Protein AF-A0A535DX14-F1 (afdb_monomer_lite)

Foldseek 3Di:
DEEEEEEAPQLCSVVVVVVLVVVCVVVVPDAFAPQCPDPCLVVLQPDPAPDRCLSRAFEWADDQPFIWTDRPPPDIDTDPDLLVNRVRHHYYYYHYADHPSCVVSVVSHPYYHYRDDQLQSSLLSVLVSCPDPVNVVRPDDDPDPHSVSVCVVCVVVSSVVRVCSVVHDPPDDDDDPDDDPDDDDDDDDDDDD

Structure (mmCIF, N/CA/C/O backbone):
data_AF-A0A535DX14-F1
#
_entry.id   AF-A0A535DX14-F1
#
loop_
_atom_site.group_PDB
_atom_site.id
_atom_site.type_symbol
_atom_site.label_atom_id
_atom_site.label_alt_id
_atom_site.label_comp_id
_atom_site.label_asym_id
_atom_site.label_entity_id
_atom_site.label_seq_id
_atom_site.pdbx_PDB_ins_code
_atom_site.Cartn_x
_atom_site.Cartn_y
_atom_site.Cartn_z
_atom_site.occupancy
_atom_site.B_iso_or_equiv
_atom_site.auth_seq_id
_atom_site.auth_comp_id
_atom_site.auth_asym_id
_atom_site.auth_atom_id
_atom_site.pdbx_PDB_model_num
ATOM 1 N N . MET A 1 1 ? -14.348 4.506 13.192 1.00 89.06 1 MET A N 1
ATOM 2 C CA . MET A 1 1 ? -14.439 3.329 12.303 1.00 89.06 1 MET A CA 1
ATOM 3 C C . MET A 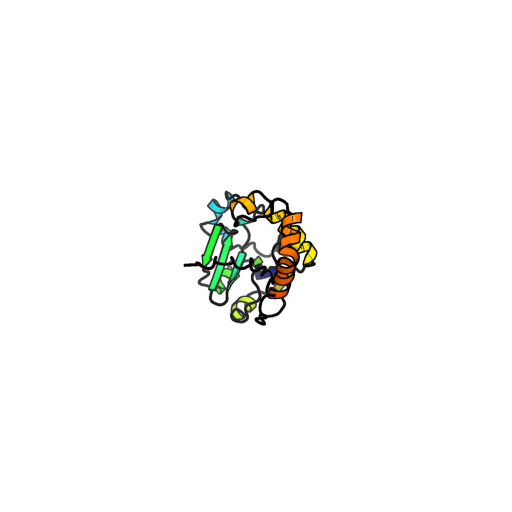1 1 ? -13.198 3.329 11.436 1.00 89.06 1 MET A C 1
ATOM 5 O O . MET A 1 1 ? -12.912 4.373 10.863 1.00 89.06 1 MET A O 1
ATOM 9 N N . ALA A 1 2 ? -12.456 2.224 11.397 1.00 97.62 2 ALA A N 1
ATOM 10 C CA . ALA A 1 2 ? -11.272 2.089 10.553 1.00 97.62 2 ALA A CA 1
ATOM 11 C C . ALA A 1 2 ? -11.484 0.952 9.554 1.00 97.62 2 ALA A C 1
ATOM 13 O O . ALA A 1 2 ? -12.021 -0.101 9.911 1.00 97.62 2 ALA A O 1
ATOM 14 N N . VAL A 1 3 ? -11.067 1.167 8.313 1.00 98.56 3 VAL A N 1
ATOM 15 C CA . VAL A 1 3 ? -11.197 0.201 7.222 1.00 98.56 3 VAL A CA 1
ATOM 16 C C . VAL A 1 3 ? -9.815 -0.173 6.709 1.00 98.56 3 VAL A C 1
ATOM 18 O O . VAL A 1 3 ? -8.986 0.707 6.497 1.00 98.56 3 VAL A O 1
ATOM 21 N N . LEU A 1 4 ? -9.575 -1.462 6.478 1.00 98.69 4 LEU A N 1
ATOM 22 C CA . LEU A 1 4 ? -8.353 -1.945 5.843 1.00 98.69 4 LEU A CA 1
ATOM 23 C C . LEU A 1 4 ? -8.618 -2.255 4.370 1.00 98.69 4 LEU A C 1
ATOM 25 O O . LEU A 1 4 ? -9.388 -3.152 4.040 1.00 98.69 4 LEU A O 1
ATOM 29 N N . GLN A 1 5 ? -7.964 -1.528 3.477 1.00 98.25 5 GLN A N 1
ATOM 30 C CA . GLN A 1 5 ? -7.908 -1.817 2.054 1.00 98.25 5 GLN A CA 1
ATOM 31 C C . GLN A 1 5 ? -6.667 -2.657 1.750 1.00 98.25 5 GLN A C 1
ATOM 33 O O . GLN A 1 5 ? -5.554 -2.276 2.106 1.00 98.25 5 GLN A O 1
ATOM 38 N N . ILE A 1 6 ? -6.839 -3.757 1.021 1.00 97.25 6 ILE A N 1
ATOM 39 C CA . ILE A 1 6 ? -5.751 -4.632 0.588 1.00 97.25 6 ILE A CA 1
ATOM 40 C C . ILE A 1 6 ? -5.849 -4.867 -0.916 1.00 97.25 6 ILE A C 1
ATOM 42 O O . ILE A 1 6 ? -6.919 -5.115 -1.468 1.00 97.25 6 ILE A O 1
ATOM 46 N N . GLY A 1 7 ? -4.715 -4.845 -1.599 1.00 95.19 7 GLY A N 1
ATOM 47 C CA . GLY A 1 7 ? -4.649 -5.268 -2.990 1.00 95.19 7 GLY A CA 1
ATOM 48 C C . GLY A 1 7 ? -3.216 -5.423 -3.450 1.00 95.19 7 GLY A C 1
ATOM 49 O O . GLY A 1 7 ? -2.308 -4.814 -2.900 1.00 95.19 7 GLY A O 1
ATOM 50 N N . VAL A 1 8 ? -2.983 -6.211 -4.494 1.00 94.50 8 VAL A N 1
ATOM 51 C CA . VAL A 1 8 ? -1.646 -6.308 -5.104 1.00 94.50 8 VAL A CA 1
ATOM 52 C C . VAL A 1 8 ? -1.279 -4.946 -5.713 1.00 94.50 8 VAL A C 1
ATOM 54 O O . VAL A 1 8 ? -2.178 -4.276 -6.240 1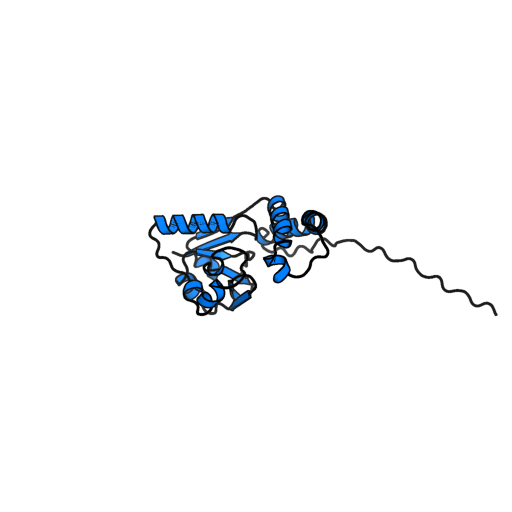.00 94.50 8 VAL A O 1
ATOM 57 N N . PRO A 1 9 ? -0.011 -4.492 -5.685 1.00 94.56 9 PRO A N 1
ATOM 58 C CA . PRO A 1 9 ? 0.395 -3.286 -6.401 1.00 94.56 9 PRO A CA 1
ATOM 59 C C . PRO A 1 9 ? -0.140 -3.276 -7.839 1.00 94.56 9 PRO A C 1
ATOM 61 O O . PRO A 1 9 ? -0.186 -4.309 -8.500 1.00 94.56 9 PRO A O 1
ATOM 64 N N . ARG A 1 10 ? -0.552 -2.099 -8.329 1.00 94.50 10 ARG A N 1
ATOM 65 C CA . ARG A 1 10 ? -1.082 -1.894 -9.698 1.00 94.50 10 ARG A CA 1
ATOM 66 C C . ARG A 1 10 ? -2.464 -2.506 -10.011 1.00 94.50 10 ARG A C 1
ATOM 68 O O . ARG A 1 10 ? -2.918 -2.401 -11.151 1.00 94.50 10 ARG A O 1
ATOM 75 N N . SER A 1 11 ? -3.182 -3.037 -9.020 1.00 96.06 11 SER A N 1
ATOM 76 C CA . SER A 1 11 ? -4.556 -3.559 -9.187 1.00 96.06 11 SER A CA 1
ATOM 77 C C . SER A 1 11 ? -5.674 -2.502 -9.187 1.00 96.06 11 SER A C 1
ATOM 79 O O . SER A 1 11 ? -6.831 -2.857 -9.364 1.00 96.06 11 SER A O 1
ATOM 81 N N . GLY A 1 12 ? -5.353 -1.211 -9.039 1.00 96.50 12 GLY A N 1
ATOM 82 C CA . GLY A 1 12 ? -6.354 -0.132 -8.941 1.00 96.50 12 GLY A CA 1
ATOM 83 C C . GLY A 1 12 ? -6.549 0.425 -7.528 1.00 96.50 12 GLY A C 1
ATOM 84 O O . GLY A 1 12 ? -7.500 1.154 -7.276 1.00 96.50 12 GLY A O 1
ATOM 85 N N . ASN A 1 13 ? -5.634 0.119 -6.606 1.00 96.69 13 ASN A N 1
ATOM 86 C CA . ASN A 1 13 ? -5.721 0.553 -5.211 1.00 96.69 13 ASN A CA 1
ATOM 87 C C . ASN A 1 13 ? -5.907 2.067 -5.009 1.00 96.69 13 ASN A C 1
ATOM 89 O O . ASN A 1 13 ? -6.656 2.455 -4.122 1.00 96.69 13 ASN A O 1
ATOM 93 N N . SER A 1 14 ? -5.273 2.927 -5.813 1.00 96.50 14 SER A N 1
ATOM 94 C CA . SER A 1 14 ? -5.445 4.384 -5.678 1.00 96.50 14 SER A CA 1
ATOM 95 C C . SER A 1 14 ? -6.871 4.829 -6.002 1.00 96.50 14 SER A C 1
ATOM 97 O O . SER A 1 14 ? -7.407 5.725 -5.355 1.00 96.50 14 SER A O 1
ATOM 99 N N . TRP A 1 15 ? -7.504 4.172 -6.975 1.00 97.88 15 TRP A N 1
ATOM 100 C CA . TRP A 1 15 ? -8.892 4.425 -7.338 1.00 97.88 15 TRP A CA 1
ATOM 101 C C . TRP A 1 15 ? -9.847 3.968 -6.232 1.00 97.88 15 TRP A C 1
ATOM 103 O O . TRP A 1 15 ? -10.695 4.752 -5.808 1.00 97.88 15 TRP A O 1
ATOM 113 N N . LEU A 1 16 ? -9.653 2.754 -5.699 1.00 97.88 16 LEU A N 1
ATOM 114 C CA . LEU A 1 16 ? -10.431 2.272 -4.554 1.00 97.88 16 LEU A CA 1
ATOM 115 C C . LEU A 1 16 ? -10.258 3.184 -3.334 1.00 97.88 16 LEU A C 1
ATOM 117 O O . LEU A 1 16 ? -11.249 3.575 -2.726 1.00 97.88 16 LEU A O 1
ATOM 121 N N . HIS A 1 17 ? -9.027 3.587 -3.024 1.00 98.00 17 HIS A N 1
ATOM 122 C CA . HIS A 1 17 ? -8.747 4.473 -1.900 1.00 98.00 17 HIS A CA 1
ATOM 123 C C . HIS A 1 17 ? -9.504 5.797 -2.038 1.00 98.00 17 HIS A C 1
ATOM 125 O O . HIS A 1 17 ? -10.152 6.243 -1.094 1.00 98.00 17 HIS A O 1
ATOM 131 N N . ARG A 1 18 ? -9.521 6.391 -3.240 1.00 97.75 18 ARG A N 1
ATOM 132 C CA . ARG A 1 18 ? -10.288 7.615 -3.498 1.00 97.75 18 ARG A CA 1
ATOM 133 C C . ARG A 1 18 ? -11.792 7.413 -3.306 1.00 97.75 18 ARG A C 1
ATOM 135 O O . ARG A 1 18 ? -12.435 8.288 -2.734 1.00 97.75 18 ARG A O 1
ATOM 142 N N . ILE A 1 19 ? -12.346 6.287 -3.756 1.00 98.31 19 ILE A N 1
ATOM 143 C CA . ILE A 1 19 ? -13.757 5.946 -3.515 1.00 98.31 19 ILE A CA 1
ATOM 144 C C . ILE A 1 19 ? -14.026 5.844 -2.012 1.00 98.31 19 ILE A C 1
ATOM 146 O O . ILE A 1 19 ? -15.001 6.414 -1.533 1.00 98.31 19 ILE A O 1
ATOM 150 N N . LEU A 1 20 ? -13.154 5.167 -1.260 1.00 98.19 20 LEU A N 1
ATOM 151 C CA . LEU A 1 20 ? -13.304 5.028 0.186 1.00 98.19 20 LEU A CA 1
ATOM 152 C C . LEU A 1 20 ? -13.261 6.379 0.899 1.00 98.19 20 LEU A C 1
ATOM 154 O O . LEU A 1 20 ? -14.103 6.605 1.763 1.00 98.19 20 LEU A O 1
ATOM 158 N N . VAL A 1 21 ? -12.342 7.276 0.529 1.00 97.56 21 VAL A N 1
ATOM 159 C CA . VAL A 1 21 ? -12.288 8.644 1.072 1.00 97.56 21 VAL A CA 1
ATOM 160 C C . VAL A 1 21 ? -13.617 9.363 0.832 1.00 97.56 21 VAL A C 1
ATOM 162 O O . VAL A 1 21 ? -14.240 9.813 1.787 1.00 97.56 21 VAL A O 1
ATOM 165 N N . LEU A 1 22 ? -14.116 9.367 -0.410 1.00 98.12 22 LEU A N 1
ATOM 166 C CA . LEU A 1 22 ? -15.383 10.023 -0.757 1.00 98.12 22 LEU A CA 1
ATOM 167 C C . LEU A 1 22 ? -16.586 9.438 -0.000 1.00 98.12 22 LEU A C 1
ATOM 169 O O . LEU A 1 22 ? -17.462 10.184 0.429 1.00 98.12 22 LEU A O 1
ATOM 173 N N . LEU A 1 23 ? -16.636 8.114 0.177 1.00 97.94 23 LEU A N 1
ATOM 174 C CA . LEU A 1 23 ? -17.698 7.455 0.942 1.00 97.94 23 LEU A CA 1
ATOM 175 C C . LEU A 1 23 ? -17.648 7.827 2.427 1.00 97.94 23 LEU A C 1
ATOM 177 O O . LEU A 1 23 ? -18.693 8.054 3.033 1.00 97.94 23 LEU A O 1
ATOM 181 N N . HIS A 1 24 ? -16.452 7.905 3.012 1.00 97.44 24 HIS A N 1
ATOM 182 C CA . HIS A 1 24 ? -16.290 8.318 4.404 1.00 97.44 24 HIS A CA 1
ATOM 183 C C . HIS A 1 24 ? -16.649 9.790 4.611 1.00 97.44 24 HIS A C 1
ATOM 185 O O . HIS A 1 24 ? -17.306 10.108 5.601 1.00 97.44 24 HIS A O 1
ATOM 191 N N . ASP A 1 25 ? -16.260 10.662 3.678 1.00 97.50 25 ASP A N 1
ATOM 192 C CA . ASP A 1 25 ? -16.614 12.083 3.701 1.00 97.50 25 ASP A CA 1
ATOM 193 C C . ASP A 1 25 ? -18.139 12.256 3.621 1.00 97.50 25 ASP A C 1
ATOM 195 O O . ASP A 1 25 ? -18.727 12.964 4.437 1.00 97.50 25 ASP A O 1
ATOM 199 N N . LEU A 1 26 ? -18.801 11.538 2.705 1.00 98.12 26 LEU A N 1
ATOM 200 C CA . LEU A 1 26 ? -20.262 11.542 2.574 1.00 98.12 26 LEU A CA 1
ATOM 201 C C . LEU A 1 26 ? -20.966 11.030 3.841 1.00 98.12 26 LEU A C 1
ATOM 203 O O . LEU A 1 26 ? -22.022 11.538 4.209 1.00 98.12 26 LEU A O 1
ATOM 207 N N . ALA A 1 27 ? -20.386 10.035 4.513 1.00 97.50 27 ALA A N 1
ATOM 208 C CA . ALA A 1 27 ? -20.907 9.480 5.760 1.00 97.50 27 ALA A CA 1
ATOM 209 C C . ALA A 1 27 ? -20.563 10.323 7.006 1.00 97.50 27 ALA A C 1
ATOM 211 O O . ALA A 1 27 ? -20.956 9.953 8.113 1.00 97.50 27 ALA A O 1
ATOM 212 N N . GLY A 1 28 ? -19.816 11.424 6.857 1.00 97.31 28 GLY A N 1
ATOM 213 C CA . GLY A 1 28 ? -19.392 12.272 7.973 1.00 97.31 28 GLY A CA 1
ATOM 214 C C . GLY A 1 28 ? -18.415 11.587 8.932 1.00 97.31 28 GLY A C 1
ATOM 215 O O . GLY A 1 28 ? -18.364 11.937 10.112 1.00 97.31 28 GLY A O 1
ATOM 216 N N . VAL A 1 29 ? -17.652 10.591 8.466 1.00 96.81 29 VAL A N 1
ATOM 217 C CA . VAL A 1 29 ? -16.640 9.935 9.303 1.00 96.81 29 VAL A CA 1
ATOM 218 C C . VAL A 1 29 ? -15.450 10.885 9.479 1.00 96.81 29 VAL A C 1
ATOM 220 O O . VAL A 1 29 ? -14.862 11.276 8.465 1.00 96.81 29 VAL A O 1
ATOM 223 N N . PRO A 1 30 ? -15.051 11.216 10.727 1.00 96.69 30 PRO A N 1
ATOM 224 C CA . PRO A 1 30 ? -13.951 12.138 10.988 1.00 96.69 30 PRO A CA 1
ATOM 225 C C . PRO A 1 30 ? -12.678 11.733 10.258 1.00 96.69 30 PRO A C 1
ATOM 227 O O . PRO A 1 30 ? -12.292 10.559 10.289 1.00 96.69 30 PRO A O 1
ATOM 230 N N . ASP A 1 31 ? -12.023 12.709 9.636 1.00 96.31 31 ASP A N 1
ATOM 231 C CA . ASP A 1 31 ? -10.745 12.485 8.981 1.00 96.31 31 ASP A CA 1
ATOM 232 C C . ASP A 1 31 ? -9.659 12.268 10.037 1.00 96.31 31 ASP A C 1
ATOM 234 O O . ASP A 1 31 ? -9.414 13.114 10.897 1.00 96.31 31 ASP A O 1
ATOM 238 N N . ARG A 1 32 ? -9.073 11.073 10.023 1.00 97.88 32 ARG A N 1
ATOM 239 C CA . ARG A 1 32 ? -8.040 10.640 10.961 1.00 97.88 32 ARG A CA 1
ATOM 240 C C . ARG A 1 32 ? -6.973 9.931 10.154 1.00 97.88 32 ARG A C 1
ATOM 242 O O . ARG A 1 32 ? -7.291 8.968 9.450 1.00 97.88 32 ARG A O 1
ATOM 249 N N . SER A 1 33 ? -5.745 10.410 10.274 1.00 98.25 33 SER A N 1
ATOM 250 C CA . SER A 1 33 ? -4.594 9.809 9.629 1.00 98.25 33 SER A CA 1
ATOM 251 C C . SER A 1 33 ? -3.412 9.802 10.584 1.00 98.25 33 SER A C 1
ATOM 253 O O . SER A 1 33 ? -3.056 10.836 11.155 1.00 98.25 33 SER A O 1
ATOM 255 N N . PHE A 1 34 ? -2.819 8.624 10.768 1.00 98.50 34 PHE A N 1
ATOM 256 C CA . PHE A 1 34 ? -1.617 8.469 11.572 1.00 98.50 34 PHE A CA 1
ATOM 257 C C . PHE A 1 34 ? -0.448 9.177 10.892 1.00 98.50 34 PHE A C 1
ATOM 259 O O . PHE A 1 34 ? 0.261 9.946 11.540 1.00 98.50 34 PHE A O 1
ATOM 266 N N . ILE A 1 35 ? -0.270 8.959 9.585 1.00 98.12 35 ILE A N 1
ATOM 267 C CA . ILE A 1 35 ? 0.861 9.507 8.847 1.00 98.12 35 ILE A CA 1
ATOM 268 C C . ILE A 1 35 ? 0.775 11.025 8.744 1.00 98.12 35 ILE A C 1
ATOM 270 O O . ILE A 1 35 ? 1.797 11.667 8.928 1.00 98.12 35 ILE A O 1
ATOM 274 N N . ALA A 1 36 ? -0.418 11.610 8.575 1.00 97.81 36 ALA A N 1
ATOM 275 C CA . ALA A 1 36 ? -0.581 13.066 8.548 1.00 97.81 36 ALA A CA 1
ATOM 276 C C . ALA A 1 36 ? -0.220 13.741 9.885 1.00 97.81 36 ALA A C 1
ATOM 278 O O . ALA A 1 36 ? 0.193 14.897 9.909 1.00 97.81 36 ALA A O 1
ATOM 279 N N . ALA A 1 37 ? -0.366 13.028 11.006 1.00 98.06 37 ALA A N 1
ATOM 280 C CA . ALA A 1 37 ? 0.054 13.499 12.326 1.00 98.06 37 ALA A CA 1
ATOM 281 C C . ALA A 1 37 ? 1.522 13.156 12.655 1.00 98.06 37 ALA A C 1
ATOM 283 O O . ALA A 1 37 ? 2.038 13.584 13.690 1.00 98.06 37 ALA A O 1
ATOM 284 N N . HIS A 1 38 ? 2.192 12.364 11.813 1.00 98.38 38 HIS A N 1
ATOM 285 C CA . HIS A 1 38 ? 3.556 11.907 12.045 1.00 98.38 38 HIS A CA 1
ATOM 286 C C . HIS A 1 38 ? 4.578 13.006 11.700 1.00 98.38 38 HIS A C 1
ATOM 288 O O . HIS A 1 38 ? 4.433 13.658 10.665 1.00 98.38 38 HIS A O 1
ATOM 294 N N . PRO A 1 39 ? 5.674 13.180 12.470 1.00 98.25 39 PRO A N 1
ATOM 295 C CA . PRO A 1 39 ? 6.684 14.209 12.189 1.00 98.25 39 PRO A CA 1
ATOM 296 C C . PRO A 1 39 ? 7.305 14.149 10.784 1.00 98.25 39 PRO A C 1
ATOM 298 O O . PRO A 1 39 ? 7.737 15.173 10.263 1.00 98.25 39 PRO A O 1
ATOM 301 N N . ILE A 1 40 ? 7.334 12.966 10.159 1.00 98.06 40 ILE A N 1
ATOM 302 C CA . ILE A 1 40 ? 7.879 12.777 8.802 1.00 98.06 40 ILE A CA 1
ATOM 303 C C . ILE A 1 40 ? 7.007 13.396 7.700 1.00 98.06 40 ILE A C 1
ATOM 305 O O . ILE A 1 40 ? 7.483 13.595 6.586 1.00 98.06 40 ILE A O 1
ATOM 309 N N . HIS A 1 41 ? 5.730 13.679 7.979 1.00 98.25 41 HIS A N 1
ATOM 310 C CA . HIS A 1 41 ? 4.742 14.046 6.961 1.00 98.25 41 HIS A CA 1
ATOM 311 C C . HIS A 1 41 ? 5.121 15.302 6.190 1.00 98.25 41 HIS A C 1
ATOM 313 O O . HIS A 1 41 ? 5.137 15.297 4.960 1.00 98.25 41 HIS A O 1
ATOM 319 N N . GLU A 1 42 ? 5.483 16.355 6.921 1.00 97.81 42 GLU A N 1
ATOM 320 C CA . GLU A 1 42 ? 5.846 17.655 6.362 1.00 97.81 42 GLU A CA 1
ATOM 321 C C . GLU A 1 42 ? 6.990 17.539 5.350 1.00 97.81 42 GLU A C 1
ATOM 323 O O . GLU A 1 42 ? 6.903 18.083 4.248 1.00 97.81 42 GLU A O 1
ATOM 328 N N . GLU A 1 43 ? 8.019 16.757 5.685 1.00 97.94 43 GLU A N 1
ATOM 329 C CA . GLU A 1 43 ? 9.134 16.474 4.783 1.00 97.94 43 GLU A CA 1
ATOM 330 C C . GLU A 1 43 ? 8.694 15.594 3.602 1.00 97.94 43 GLU A C 1
ATOM 332 O O . GLU A 1 43 ? 8.999 15.889 2.442 1.00 97.94 43 GLU A O 1
ATOM 337 N N . ALA A 1 44 ? 7.929 14.536 3.882 1.00 97.62 44 ALA A N 1
ATOM 338 C CA . ALA A 1 44 ? 7.530 13.543 2.895 1.00 97.62 44 ALA A CA 1
ATOM 339 C C . ALA A 1 44 ? 6.634 14.100 1.781 1.00 97.62 44 ALA A C 1
ATOM 341 O O . ALA A 1 44 ? 6.672 13.595 0.655 1.00 97.62 44 ALA A O 1
ATOM 342 N N . ARG A 1 45 ? 5.875 15.172 2.041 1.00 97.19 45 ARG A N 1
ATOM 343 C CA . ARG A 1 45 ? 5.102 15.879 1.002 1.00 97.19 45 ARG A CA 1
ATOM 344 C C . ARG A 1 45 ? 5.978 16.451 -0.113 1.00 97.19 45 ARG A C 1
ATOM 346 O O . ARG A 1 45 ? 5.504 16.600 -1.238 1.00 97.19 45 ARG A O 1
ATOM 353 N N . GLY A 1 46 ? 7.244 16.754 0.179 1.00 96.88 46 GLY A N 1
ATOM 354 C CA . GLY A 1 46 ? 8.220 17.229 -0.801 1.00 96.88 46 GLY A CA 1
ATOM 355 C C . GLY A 1 46 ? 8.941 16.116 -1.567 1.00 96.88 46 GLY A C 1
ATOM 356 O O . GLY A 1 46 ? 9.715 16.406 -2.482 1.00 96.88 46 GLY A O 1
ATOM 357 N N . TRP A 1 47 ? 8.736 14.844 -1.211 1.00 96.69 47 TRP A N 1
ATOM 358 C CA . TRP A 1 47 ? 9.465 13.743 -1.831 1.00 96.69 47 TRP A CA 1
ATOM 359 C C . TRP A 1 47 ? 8.982 13.451 -3.257 1.00 96.69 47 TRP A C 1
ATOM 361 O O . TRP A 1 47 ? 7.803 13.606 -3.582 1.00 96.69 47 TRP A O 1
ATOM 371 N N . PRO A 1 48 ? 9.877 12.961 -4.133 1.00 95.44 48 PRO A N 1
ATOM 372 C CA . PRO A 1 48 ? 9.510 12.511 -5.469 1.00 95.44 48 PRO A CA 1
ATOM 373 C C . PRO A 1 48 ? 8.795 11.155 -5.376 1.00 95.44 48 PRO A C 1
ATOM 375 O O . PRO A 1 48 ? 9.401 10.115 -5.618 1.00 95.44 48 PRO A O 1
ATOM 378 N N . LEU A 1 49 ? 7.525 11.158 -4.978 1.00 95.06 49 LEU A N 1
ATOM 379 C CA . LEU A 1 49 ? 6.707 9.959 -4.797 1.00 95.06 49 LEU A CA 1
ATOM 380 C C . LEU A 1 49 ? 6.075 9.478 -6.111 1.00 95.06 49 LEU A C 1
ATOM 382 O O . LEU A 1 49 ? 6.019 10.194 -7.110 1.00 95.06 49 LEU A O 1
ATOM 386 N N . SER A 1 50 ? 5.600 8.231 -6.117 1.00 93.38 50 SER A N 1
ATOM 387 C CA . SER A 1 50 ? 5.027 7.594 -7.312 1.00 93.38 50 SER A CA 1
ATOM 388 C C . SER A 1 50 ? 3.604 8.055 -7.636 1.00 93.38 50 SER A C 1
ATOM 390 O O . SER A 1 50 ? 3.144 7.906 -8.770 1.00 93.38 50 SER A O 1
ATOM 392 N N . LEU A 1 51 ? 2.904 8.584 -6.633 1.00 93.06 51 LEU A N 1
ATOM 393 C CA . LEU A 1 51 ? 1.516 9.015 -6.697 1.00 93.06 51 LEU A CA 1
ATOM 394 C C . LEU A 1 51 ? 1.369 10.349 -5.951 1.00 93.06 51 LEU A C 1
ATOM 396 O O . LEU A 1 51 ? 1.946 10.540 -4.881 1.00 93.06 51 LEU A O 1
ATOM 400 N N . ALA A 1 52 ? 0.579 11.265 -6.511 1.00 92.31 52 ALA A N 1
ATOM 401 C CA . ALA A 1 52 ? 0.230 12.513 -5.840 1.00 92.31 52 ALA A CA 1
ATOM 402 C C . ALA A 1 52 ? -0.564 12.227 -4.554 1.00 92.31 52 ALA A C 1
ATOM 404 O O . ALA A 1 52 ? -1.485 11.411 -4.570 1.00 92.31 52 ALA A O 1
ATOM 405 N N . GLY A 1 53 ? -0.193 12.880 -3.451 1.00 94.88 53 GLY A N 1
ATOM 406 C CA . GLY A 1 53 ? -0.792 12.634 -2.135 1.00 94.88 53 GLY A CA 1
ATOM 407 C C . GLY A 1 53 ? -0.392 11.300 -1.497 1.00 94.88 53 GLY A C 1
ATOM 408 O O . GLY A 1 53 ? -0.984 10.893 -0.510 1.00 94.88 53 GLY A O 1
ATOM 409 N N . GLN A 1 54 ? 0.614 10.587 -2.028 1.00 96.19 54 GLN A N 1
ATOM 410 C CA . GLN A 1 54 ? 1.073 9.324 -1.429 1.00 96.19 54 GLN A CA 1
ATOM 411 C C . GLN A 1 54 ? 1.605 9.497 0.004 1.00 96.19 54 GLN A C 1
ATOM 413 O O . GLN A 1 54 ? 1.550 8.547 0.776 1.00 96.19 54 GLN A O 1
ATOM 418 N N . ALA A 1 55 ? 2.092 10.690 0.358 1.00 97.81 55 ALA A N 1
ATOM 419 C CA . ALA A 1 55 ? 2.503 11.025 1.722 1.00 97.81 55 ALA A CA 1
ATOM 420 C C . ALA A 1 55 ? 1.326 11.075 2.713 1.00 97.81 55 ALA A C 1
ATOM 422 O O . ALA A 1 55 ? 1.550 10.967 3.911 1.00 97.81 55 ALA A O 1
ATOM 423 N N . ASP A 1 56 ? 0.091 11.206 2.220 1.00 97.94 56 ASP A N 1
ATOM 424 C CA . ASP A 1 56 ? -1.125 11.337 3.030 1.00 97.94 56 ASP A CA 1
ATOM 425 C C . ASP A 1 56 ? -1.829 9.987 3.265 1.00 97.94 56 ASP A C 1
ATOM 427 O O . ASP A 1 56 ? -2.899 9.933 3.867 1.00 97.94 56 ASP A O 1
ATOM 431 N N . ILE A 1 57 ? -1.271 8.885 2.750 1.00 98.19 57 ILE A N 1
ATOM 432 C CA . ILE A 1 57 ? -1.890 7.559 2.819 1.00 98.19 57 ILE A CA 1
ATOM 433 C C . ILE A 1 57 ? -1.308 6.783 3.997 1.00 98.19 57 ILE A C 1
ATOM 435 O O . ILE A 1 57 ? -0.118 6.469 4.011 1.00 98.19 57 ILE A O 1
ATOM 439 N N . ASP A 1 58 ? -2.166 6.380 4.934 1.00 98.56 58 ASP A N 1
ATOM 440 C CA . ASP A 1 58 ? -1.805 5.440 5.995 1.00 98.56 58 ASP A CA 1
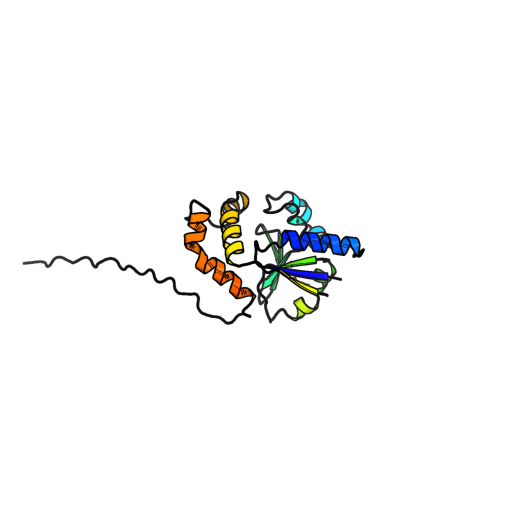ATOM 441 C C . ASP A 1 58 ? -1.556 4.047 5.412 1.00 98.56 58 ASP A C 1
ATOM 443 O O . ASP A 1 58 ? -2.470 3.237 5.240 1.00 98.56 58 ASP A O 1
ATOM 447 N N . MET A 1 59 ? -0.302 3.770 5.070 1.00 98.12 59 MET A N 1
ATOM 448 C CA . MET A 1 59 ? 0.124 2.469 4.575 1.00 98.12 59 MET A CA 1
ATOM 449 C C . MET A 1 59 ? 0.634 1.596 5.720 1.00 98.12 59 MET A C 1
ATOM 451 O O . MET A 1 59 ? 1.331 2.092 6.606 1.00 98.12 59 MET A O 1
ATOM 455 N N . VAL A 1 60 ? 0.324 0.299 5.673 1.00 98.56 60 VAL A N 1
ATOM 456 C CA . VAL A 1 60 ? 0.885 -0.709 6.575 1.00 98.56 60 VAL A CA 1
ATOM 457 C C . VAL A 1 60 ? 1.483 -1.883 5.801 1.00 98.56 60 VAL A C 1
ATOM 459 O O . VAL A 1 60 ? 0.819 -2.506 4.964 1.00 98.56 60 VAL A O 1
ATOM 462 N N . ASP A 1 61 ? 2.725 -2.217 6.134 1.00 98.12 61 ASP A N 1
ATOM 463 C CA . ASP A 1 61 ? 3.350 -3.489 5.805 1.00 98.12 61 ASP A CA 1
ATOM 464 C C . ASP A 1 61 ? 3.157 -4.463 6.972 1.00 98.12 61 ASP A C 1
ATOM 466 O O . ASP A 1 61 ? 3.532 -4.191 8.115 1.00 98.12 61 ASP A O 1
ATOM 470 N N . ILE A 1 62 ? 2.548 -5.607 6.675 1.00 97.62 62 ILE A N 1
ATOM 471 C CA . ILE A 1 62 ? 2.216 -6.664 7.626 1.00 97.62 62 ILE A CA 1
ATOM 472 C C . ILE A 1 62 ? 3.189 -7.820 7.418 1.00 97.62 62 ILE A C 1
ATOM 474 O O . ILE A 1 62 ? 3.119 -8.542 6.419 1.00 97.62 62 ILE A O 1
ATOM 478 N N . GLU A 1 63 ? 4.086 -8.016 8.376 1.00 96.44 63 GLU A N 1
ATOM 479 C CA . GLU A 1 63 ? 5.048 -9.115 8.380 1.00 96.44 63 GLU A CA 1
ATOM 480 C C . GLU A 1 63 ? 4.699 -10.146 9.469 1.00 96.44 63 GLU A C 1
ATOM 482 O O . GLU A 1 63 ? 3.878 -9.876 10.340 1.00 96.44 63 GLU A O 1
ATOM 487 N N . PRO A 1 64 ? 5.297 -11.354 9.473 1.00 94.62 64 PRO A N 1
ATOM 488 C CA . PRO A 1 64 ? 5.006 -12.377 10.486 1.00 94.62 64 PRO A CA 1
ATOM 489 C C . PRO A 1 64 ? 5.295 -11.990 11.941 1.00 94.62 64 PRO A C 1
ATOM 491 O O . PRO A 1 64 ? 4.789 -12.659 12.843 1.00 94.62 64 PRO A O 1
ATOM 494 N N . HIS A 1 65 ? 6.124 -10.967 12.167 1.00 96.06 65 HIS A N 1
ATOM 495 C CA . HIS A 1 65 ? 6.646 -10.610 13.490 1.00 96.06 65 HIS A CA 1
ATOM 496 C C . HIS A 1 65 ? 6.523 -9.130 13.844 1.00 96.06 65 HIS A C 1
ATOM 498 O O . HIS A 1 65 ? 6.738 -8.783 14.998 1.00 96.06 65 HIS A O 1
ATOM 504 N N . ALA A 1 66 ? 6.186 -8.278 12.880 1.00 98.06 66 ALA A N 1
ATOM 505 C CA . ALA A 1 66 ? 6.115 -6.843 13.081 1.00 98.06 66 ALA A CA 1
ATOM 506 C C . ALA A 1 66 ? 5.154 -6.210 12.071 1.00 98.06 66 ALA A C 1
ATOM 508 O O . ALA A 1 66 ? 4.821 -6.796 11.035 1.00 98.06 66 ALA A O 1
ATOM 509 N N . LEU A 1 67 ? 4.707 -5.008 12.404 1.00 98.56 67 LEU A N 1
ATOM 510 C CA . LEU A 1 67 ? 3.928 -4.138 11.538 1.00 98.56 67 LEU A CA 1
ATOM 511 C C . LEU A 1 67 ? 4.759 -2.892 11.279 1.00 98.56 67 LEU A C 1
ATOM 513 O O . LEU A 1 67 ? 5.425 -2.406 12.189 1.00 98.56 67 LEU A O 1
ATOM 517 N N . PHE A 1 68 ? 4.700 -2.358 10.067 1.00 98.69 68 PHE A N 1
ATOM 518 C CA . PHE A 1 68 ? 5.419 -1.137 9.732 1.00 98.69 68 PHE A CA 1
ATOM 519 C C . PHE A 1 68 ? 4.491 -0.163 9.039 1.00 98.69 68 PHE A C 1
ATOM 521 O O . PHE A 1 68 ? 3.765 -0.559 8.132 1.00 98.69 68 PHE A O 1
ATOM 528 N N . CYS A 1 69 ? 4.526 1.105 9.431 1.00 98.19 69 CYS A N 1
ATOM 529 C CA . CYS A 1 69 ? 3.982 2.164 8.598 1.00 98.19 69 CYS A CA 1
ATOM 530 C C . CYS A 1 69 ? 5.059 2.617 7.610 1.00 98.19 69 CYS A C 1
ATOM 532 O O . CYS A 1 69 ? 6.258 2.452 7.855 1.00 98.19 69 CYS A O 1
ATOM 534 N N . GLY A 1 70 ? 4.650 3.164 6.470 1.00 96.88 70 GLY A N 1
ATOM 535 C CA . GLY A 1 70 ? 5.611 3.580 5.458 1.00 96.88 70 GLY A CA 1
ATOM 536 C C . GLY A 1 70 ? 5.077 4.614 4.484 1.00 96.88 70 GLY A C 1
ATOM 537 O O . GLY A 1 70 ? 3.872 4.744 4.285 1.00 96.88 70 GLY A O 1
ATOM 538 N N . ILE A 1 71 ? 6.005 5.332 3.850 1.00 97.19 71 ILE A N 1
ATOM 539 C CA . ILE A 1 71 ? 5.722 6.229 2.725 1.00 97.19 71 ILE A CA 1
ATOM 540 C C . ILE A 1 71 ? 6.597 5.802 1.552 1.00 97.19 71 ILE A C 1
ATOM 542 O O . ILE A 1 71 ? 7.772 6.165 1.418 1.00 97.19 71 ILE A O 1
ATOM 546 N N . SER A 1 72 ? 5.990 5.017 0.664 1.00 92.56 72 SER A N 1
ATOM 547 C CA . SER A 1 72 ? 6.698 4.370 -0.442 1.00 92.56 72 SER A CA 1
ATOM 548 C C . SER A 1 72 ? 7.912 3.569 0.079 1.00 92.56 72 SER A C 1
ATOM 550 O O . SER A 1 72 ? 7.857 3.036 1.180 1.00 92.56 72 SER A O 1
ATOM 552 N N . THR A 1 73 ? 9.004 3.446 -0.673 1.00 91.25 73 THR A N 1
ATOM 553 C CA . THR A 1 73 ? 10.234 2.774 -0.216 1.00 91.25 73 THR A CA 1
ATOM 554 C C . THR A 1 73 ? 11.183 3.689 0.569 1.00 91.25 73 THR A C 1
ATOM 556 O O . THR A 1 73 ? 12.307 3.284 0.853 1.00 91.25 73 THR A O 1
ATOM 559 N N . LEU A 1 74 ? 10.792 4.938 0.844 1.00 94.94 74 LEU A N 1
ATOM 560 C CA . LEU A 1 74 ? 11.678 5.977 1.392 1.00 94.94 74 LEU A CA 1
ATOM 561 C C . LEU A 1 74 ? 11.589 6.108 2.910 1.00 94.94 74 LEU A C 1
ATOM 563 O O . LEU A 1 74 ? 12.559 6.503 3.547 1.00 94.94 74 LEU A O 1
ATOM 567 N N . PHE A 1 75 ? 10.441 5.755 3.480 1.00 97.56 75 PHE A N 1
ATOM 568 C CA . PHE A 1 75 ? 10.217 5.764 4.915 1.00 97.56 75 PHE A CA 1
ATOM 569 C C . PHE A 1 75 ? 9.557 4.471 5.341 1.00 97.56 75 PHE A C 1
ATOM 571 O O . PHE A 1 75 ? 8.617 4.007 4.690 1.00 97.56 75 PHE A O 1
ATOM 578 N N . ARG A 1 76 ? 10.051 3.929 6.448 1.00 97.81 76 ARG A N 1
ATOM 579 C CA . ARG A 1 76 ? 9.517 2.743 7.090 1.00 97.81 76 ARG A CA 1
ATOM 580 C C . ARG A 1 76 ? 9.823 2.814 8.577 1.00 97.81 76 ARG A C 1
ATOM 582 O O . ARG A 1 76 ? 10.986 2.946 8.949 1.00 97.81 76 ARG A O 1
ATOM 589 N N . GLU A 1 77 ? 8.796 2.682 9.398 1.00 98.38 77 GLU A N 1
ATOM 590 C CA . GLU A 1 77 ? 8.910 2.703 10.854 1.00 98.38 77 GLU A CA 1
ATOM 591 C C . GLU A 1 77 ? 8.042 1.603 11.460 1.00 98.38 77 GLU A C 1
ATOM 593 O O . GLU A 1 77 ? 6.964 1.298 10.952 1.00 98.38 77 GLU A O 1
ATOM 598 N N . GLU A 1 78 ? 8.536 0.963 12.517 1.00 98.56 78 GLU A N 1
ATOM 599 C CA . GLU A 1 78 ? 7.809 -0.098 13.207 1.00 98.56 78 GLU A CA 1
ATOM 600 C C . GLU A 1 78 ? 6.632 0.469 14.013 1.00 98.56 78 GLU A C 1
ATOM 602 O O . GLU A 1 78 ? 6.772 1.413 14.789 1.00 98.56 78 GLU A O 1
ATOM 607 N N . ILE A 1 79 ? 5.460 -0.149 13.869 1.00 98.62 79 ILE A N 1
ATOM 608 C CA . ILE A 1 79 ? 4.270 0.166 14.658 1.00 98.62 79 ILE A CA 1
ATOM 609 C C . ILE A 1 79 ? 4.323 -0.649 15.953 1.00 98.62 79 ILE A C 1
ATOM 611 O O . ILE A 1 79 ? 3.994 -1.835 15.975 1.00 98.62 79 ILE A O 1
ATOM 615 N N . THR A 1 80 ? 4.699 0.010 17.046 1.00 98.19 80 THR A N 1
ATOM 616 C CA . THR A 1 80 ? 4.846 -0.616 18.374 1.00 98.19 80 THR A CA 1
ATOM 617 C C . THR A 1 80 ? 3.520 -0.810 19.117 1.00 98.19 80 THR A C 1
ATOM 619 O O . THR A 1 80 ? 3.403 -1.719 19.937 1.00 98.19 80 THR A O 1
ATOM 622 N N . ASP A 1 81 ? 2.502 0.001 18.808 1.00 98.31 81 ASP A N 1
ATOM 623 C CA . ASP A 1 81 ? 1.139 -0.126 19.337 1.00 98.31 81 ASP A CA 1
ATOM 624 C C . ASP A 1 81 ? 0.122 -0.205 18.182 1.00 98.31 81 ASP A C 1
ATOM 626 O O . ASP A 1 81 ? -0.351 0.823 17.677 1.00 98.31 81 ASP A O 1
ATOM 630 N N . PRO A 1 82 ? -0.243 -1.427 17.750 1.00 98.19 82 PRO A N 1
ATOM 631 C CA . PRO A 1 82 ? -1.190 -1.622 16.658 1.00 98.19 82 PRO A CA 1
ATOM 632 C C . PRO A 1 82 ? -2.594 -1.090 16.969 1.00 98.19 82 PRO A C 1
ATOM 634 O O . PRO A 1 82 ? -3.330 -0.743 16.048 1.00 98.19 82 PRO A O 1
ATOM 637 N N . GLY A 1 83 ? -2.990 -1.043 18.247 1.00 98.19 83 GLY A N 1
ATOM 638 C CA . GLY A 1 83 ? -4.292 -0.519 18.654 1.00 98.19 83 GLY A CA 1
ATOM 639 C C . GLY A 1 83 ? -4.362 0.982 18.435 1.00 98.19 83 GLY A C 1
ATOM 640 O O . GLY A 1 83 ? -5.220 1.454 17.690 1.00 98.19 83 GLY A O 1
ATOM 641 N N . ARG A 1 84 ? -3.386 1.704 18.993 1.00 98.25 84 ARG A N 1
ATOM 642 C CA . ARG A 1 84 ? -3.266 3.152 18.810 1.00 98.25 84 ARG A CA 1
ATOM 643 C C . ARG A 1 84 ? -3.143 3.537 17.338 1.00 98.25 84 ARG A C 1
ATOM 645 O O . ARG A 1 84 ? -3.789 4.492 16.920 1.00 98.25 84 ARG A O 1
ATOM 652 N N . TYR A 1 85 ? -2.364 2.792 16.550 1.00 98.62 85 TYR A N 1
ATOM 653 C CA . TYR A 1 85 ? -2.243 3.036 15.111 1.00 98.62 85 TYR A CA 1
ATOM 654 C C . TYR A 1 85 ? -3.603 2.964 14.400 1.00 98.62 85 TYR A C 1
ATOM 656 O O . TYR A 1 85 ? -3.988 3.911 13.722 1.00 98.62 85 TYR A O 1
ATOM 664 N N . VAL A 1 86 ? -4.371 1.884 14.597 1.00 98.50 86 VAL A N 1
ATOM 665 C CA . VAL A 1 86 ? -5.692 1.734 13.958 1.00 98.50 86 VAL A CA 1
ATOM 666 C C . VAL A 1 86 ? -6.677 2.802 14.443 1.00 98.50 86 VAL A C 1
ATOM 668 O O . VAL A 1 86 ? -7.444 3.337 13.640 1.00 98.50 86 VAL A O 1
ATOM 671 N N . ASP A 1 87 ? -6.633 3.167 15.725 1.00 98.12 87 ASP A N 1
ATOM 672 C CA . ASP A 1 87 ? -7.488 4.215 16.288 1.00 98.12 87 ASP A CA 1
ATOM 673 C C . ASP A 1 87 ? -7.179 5.609 15.721 1.00 98.12 87 ASP A C 1
ATOM 675 O O . ASP A 1 87 ? -8.086 6.440 15.614 1.00 98.12 87 ASP A O 1
ATOM 679 N N . SER A 1 88 ? -5.935 5.853 15.300 1.00 98.31 88 SER A N 1
ATOM 680 C CA . SER A 1 88 ? -5.506 7.075 14.612 1.00 98.31 88 SER A CA 1
ATOM 681 C C . SER A 1 88 ? -5.825 7.097 13.114 1.00 98.31 88 SER A C 1
ATOM 683 O O . SER A 1 88 ? -5.668 8.143 12.491 1.00 98.31 88 SER A O 1
ATOM 685 N N . CYS A 1 89 ? -6.317 5.998 12.539 1.00 98.56 89 CYS A N 1
ATOM 686 C CA . CYS A 1 89 ? -6.583 5.889 11.107 1.00 98.56 89 CYS A CA 1
ATOM 687 C C . CYS A 1 89 ? -8.083 5.824 10.788 1.00 98.56 89 CYS A C 1
ATOM 689 O O . CYS A 1 89 ? -8.921 5.334 11.556 1.00 98.56 89 CYS A O 1
ATOM 691 N N . ARG A 1 90 ? -8.440 6.296 9.595 1.00 98.06 90 ARG A N 1
ATOM 692 C CA . ARG A 1 90 ? -9.760 6.092 8.981 1.00 98.06 90 ARG A CA 1
ATOM 693 C C . ARG A 1 90 ? -9.721 4.988 7.926 1.00 98.06 90 ARG A C 1
ATOM 695 O O . ARG A 1 90 ? -10.545 4.077 7.954 1.00 98.06 90 ARG A O 1
ATOM 702 N N . ILE A 1 91 ? -8.745 5.046 7.025 1.00 98.69 91 ILE A N 1
ATOM 703 C CA . ILE A 1 91 ? -8.506 4.047 5.980 1.00 98.69 91 ILE A CA 1
ATOM 704 C C . ILE A 1 91 ? -7.034 3.670 6.056 1.00 98.69 91 ILE A C 1
ATOM 706 O O . ILE A 1 91 ? -6.186 4.546 5.962 1.00 98.69 91 ILE A O 1
ATOM 710 N N . VAL A 1 92 ? -6.740 2.383 6.188 1.00 98.62 92 VAL A N 1
ATOM 711 C CA . VAL A 1 92 ? -5.382 1.844 6.110 1.00 98.62 92 VAL A CA 1
ATOM 712 C C . VAL A 1 92 ? -5.240 1.078 4.804 1.00 98.62 92 VAL A C 1
ATOM 714 O O . VAL A 1 92 ? -6.141 0.342 4.409 1.00 98.62 92 VAL A O 1
ATOM 717 N N . TRP A 1 93 ? -4.115 1.243 4.124 1.00 98.38 93 TRP A N 1
ATOM 718 C CA . TRP A 1 93 ? -3.789 0.563 2.877 1.00 98.38 93 TRP A CA 1
ATOM 719 C C . TRP A 1 93 ? -2.690 -0.470 3.125 1.00 98.38 93 TRP A C 1
ATOM 721 O O . TRP A 1 93 ? -1.647 -0.143 3.678 1.00 98.38 93 TRP A O 1
ATOM 731 N N . SER A 1 94 ? -2.851 -1.698 2.629 1.00 97.88 94 SER A N 1
ATOM 732 C CA . SER A 1 94 ? -1.761 -2.676 2.577 1.00 97.88 94 SER A CA 1
ATOM 733 C C . SER A 1 94 ? -1.587 -3.333 1.204 1.00 97.88 94 SER A C 1
ATOM 735 O O . SER A 1 94 ? -2.535 -3.536 0.441 1.00 97.88 94 SER A O 1
ATOM 737 N N . HIS A 1 95 ? -0.341 -3.687 0.896 1.00 95.69 95 HIS A N 1
ATOM 738 C CA . HIS A 1 95 ? 0.019 -4.596 -0.196 1.00 95.69 95 HIS A CA 1
ATOM 739 C C . HIS A 1 95 ? 0.483 -5.966 0.313 1.00 95.69 95 HIS A C 1
ATOM 741 O O . HIS A 1 95 ? 0.835 -6.834 -0.492 1.00 95.69 95 HIS A O 1
ATOM 747 N N . SER A 1 96 ? 0.511 -6.159 1.631 1.00 95.06 96 SER A N 1
ATOM 748 C CA . SER A 1 96 ? 1.040 -7.365 2.246 1.00 95.06 96 SER A CA 1
ATOM 749 C C . SER A 1 96 ? 0.117 -8.561 2.013 1.00 95.06 96 SER A C 1
ATOM 751 O O . SER A 1 96 ? -1.109 -8.412 1.956 1.00 95.06 96 SER A O 1
ATOM 753 N N . PRO A 1 97 ? 0.683 -9.771 1.868 1.00 92.31 97 PRO A N 1
ATOM 754 C CA . PRO A 1 97 ? -0.114 -10.987 1.883 1.00 92.31 97 PRO A CA 1
ATOM 755 C C . PRO A 1 97 ? -0.791 -11.164 3.248 1.00 92.31 97 PRO A C 1
ATOM 757 O O . PRO A 1 97 ? -0.350 -10.607 4.252 1.00 92.31 97 PRO A O 1
ATOM 760 N N . TYR A 1 98 ? -1.839 -11.989 3.299 1.00 93.19 98 TYR A N 1
ATOM 761 C CA . TYR A 1 98 ? -2.427 -12.379 4.577 1.00 93.19 98 TYR A CA 1
ATOM 762 C C . TYR A 1 98 ? -1.399 -13.130 5.437 1.00 93.19 98 TYR A C 1
ATOM 764 O O . TYR A 1 98 ? -0.708 -14.038 4.968 1.00 93.19 98 TYR A O 1
ATOM 772 N N . VAL A 1 99 ? -1.333 -12.753 6.712 1.00 94.19 99 VAL A N 1
ATOM 773 C CA . VAL A 1 99 ? -0.424 -13.315 7.713 1.00 94.19 99 VAL A CA 1
ATOM 774 C C . VAL A 1 99 ? -1.269 -13.786 8.887 1.00 94.19 99 VAL A C 1
ATOM 776 O O . VAL A 1 99 ? -1.721 -12.975 9.686 1.00 94.19 99 VAL A O 1
ATOM 779 N N . GLU A 1 100 ? -1.470 -15.096 9.020 1.00 94.00 100 GLU A N 1
ATOM 780 C CA . GLU A 1 100 ? -2.364 -15.673 10.037 1.00 94.00 100 GLU A CA 1
ATOM 781 C C . GLU A 1 100 ? -2.024 -15.237 11.472 1.00 94.00 100 GLU A C 1
ATOM 783 O O . GLU A 1 100 ? -2.915 -14.949 12.271 1.00 94.00 100 GLU A O 1
ATOM 788 N N . ARG A 1 101 ? -0.729 -15.099 11.786 1.00 95.19 101 ARG A N 1
ATOM 789 C CA . ARG A 1 101 ? -0.257 -14.621 13.098 1.00 95.19 101 ARG A CA 1
ATOM 790 C C . ARG A 1 101 ? -0.710 -13.198 13.438 1.00 95.19 101 ARG A C 1
ATOM 792 O O . ARG A 1 101 ? -0.688 -12.832 14.604 1.00 95.19 101 ARG A O 1
ATOM 799 N N . MET A 1 102 ? -1.145 -12.425 12.445 1.00 96.56 102 MET A N 1
ATOM 800 C CA . MET A 1 102 ? -1.614 -11.049 12.600 1.00 96.56 102 MET A CA 1
ATOM 801 C C . MET A 1 102 ? -3.148 -10.941 12.654 1.00 96.56 102 MET A C 1
ATOM 803 O O . MET A 1 102 ? -3.699 -9.855 12.492 1.00 96.56 102 MET A O 1
ATOM 807 N N . ASN A 1 103 ? -3.867 -12.037 12.924 1.00 96.56 103 ASN A N 1
ATOM 808 C CA . ASN A 1 103 ? -5.331 -12.033 13.066 1.00 96.56 103 ASN A CA 1
ATOM 809 C C . ASN A 1 103 ? -5.870 -11.016 14.074 1.00 96.56 103 ASN A C 1
ATOM 811 O O . ASN A 1 103 ? -6.898 -10.390 13.816 1.00 96.56 103 ASN A O 1
ATOM 815 N N . ASP A 1 104 ? -5.165 -10.793 15.179 1.00 97.75 104 ASP A N 1
ATOM 816 C CA . ASP A 1 104 ? -5.589 -9.800 16.167 1.00 97.75 104 ASP A CA 1
ATOM 817 C C . ASP A 1 104 ? -5.425 -8.360 15.669 1.00 97.75 104 ASP A C 1
ATOM 819 O O . ASP A 1 104 ? -6.162 -7.481 16.106 1.00 97.75 104 ASP A O 1
ATOM 823 N N . PHE A 1 105 ? -4.524 -8.107 14.716 1.00 98.00 105 PHE A N 1
ATOM 824 C CA . PHE A 1 105 ? -4.453 -6.825 14.018 1.00 98.00 105 PHE A CA 1
ATOM 825 C C . PHE A 1 105 ? -5.625 -6.667 13.040 1.00 98.00 105 PHE A C 1
ATOM 827 O O . PHE A 1 105 ? -6.327 -5.659 13.086 1.00 98.00 105 PHE A O 1
ATOM 834 N N . TYR A 1 106 ? -5.906 -7.686 12.218 1.00 98.19 106 TYR A N 1
ATOM 835 C CA . TYR A 1 106 ? -7.013 -7.656 11.251 1.00 98.19 106 TYR A CA 1
ATOM 836 C C . TYR A 1 106 ? -8.382 -7.428 11.911 1.00 98.19 106 TYR A C 1
ATOM 838 O O . TYR A 1 106 ? -9.196 -6.663 11.396 1.00 98.19 106 TYR A O 1
ATOM 846 N N . ARG A 1 107 ? -8.629 -8.030 13.081 1.00 98.06 107 ARG A N 1
ATOM 847 C CA . ARG A 1 107 ? -9.891 -7.889 13.836 1.00 98.06 107 ARG A CA 1
ATOM 848 C C . ARG A 1 107 ? -10.159 -6.480 14.374 1.00 98.06 107 ARG A C 1
ATOM 850 O O . ARG A 1 107 ? -11.278 -6.212 14.800 1.00 98.06 107 ARG A O 1
ATOM 857 N N . ARG A 1 108 ? -9.164 -5.586 14.376 1.00 98.12 108 ARG A N 1
ATOM 858 C CA . ARG A 1 108 ? -9.332 -4.189 14.822 1.00 98.12 108 ARG A CA 1
ATOM 859 C C . ARG A 1 108 ? -10.040 -3.324 13.786 1.00 98.12 108 ARG A C 1
ATOM 861 O O . ARG A 1 108 ? -10.564 -2.267 14.126 1.00 98.12 108 ARG A O 1
ATOM 868 N N . PHE A 1 109 ? -10.066 -3.761 12.531 1.00 98.50 109 PHE A N 1
ATOM 869 C CA . PHE A 1 109 ? -10.756 -3.054 11.465 1.00 98.50 109 PHE A CA 1
ATOM 870 C C . PHE A 1 109 ? -12.235 -3.423 11.442 1.00 98.50 109 PHE A C 1
ATOM 872 O O . PHE A 1 109 ? -12.615 -4.579 11.604 1.00 98.50 109 PHE A O 1
ATOM 879 N N . SER A 1 110 ? -13.082 -2.431 11.190 1.00 98.06 110 SER A N 1
ATOM 880 C CA . SER A 1 110 ? -14.528 -2.634 11.062 1.00 98.06 110 SER A CA 1
ATOM 881 C C . SER A 1 110 ? -14.891 -3.341 9.754 1.00 98.06 110 SER A C 1
ATOM 883 O O . SER A 1 110 ? -15.919 -4.006 9.675 1.00 98.06 110 SER A O 1
ATOM 885 N N . ALA A 1 111 ? -14.046 -3.196 8.732 1.00 98.19 111 ALA A N 1
ATOM 886 C CA . ALA A 1 111 ? -14.151 -3.904 7.466 1.00 98.19 111 ALA A CA 1
ATOM 887 C C . ALA A 1 111 ? -12.766 -4.087 6.836 1.00 98.19 111 ALA A C 1
ATOM 889 O O . ALA A 1 111 ? -11.880 -3.243 6.999 1.00 98.19 111 ALA A O 1
ATOM 890 N N . ILE A 1 112 ? -12.613 -5.169 6.072 1.00 98.25 112 ILE A N 1
ATOM 891 C CA . ILE A 1 112 ? -11.437 -5.442 5.244 1.00 98.25 112 ILE A CA 1
ATOM 892 C C . ILE A 1 112 ? -11.917 -5.582 3.799 1.00 98.25 112 ILE A C 1
ATOM 894 O O . ILE A 1 112 ? -12.783 -6.409 3.515 1.00 98.25 112 ILE A O 1
ATOM 898 N N . LEU A 1 113 ? -11.379 -4.772 2.889 1.00 98.06 113 LEU A N 1
ATOM 899 C CA . LEU A 1 113 ? -11.735 -4.777 1.474 1.00 98.06 113 LEU A CA 1
ATOM 900 C C . LEU A 1 113 ? -10.545 -5.223 0.639 1.00 98.06 113 LEU A C 1
ATOM 902 O O . LEU A 1 113 ? -9.478 -4.617 0.703 1.00 98.06 113 LEU A O 1
ATOM 906 N N . TYR A 1 114 ? -10.760 -6.232 -0.199 1.00 96.31 114 TYR A N 1
ATOM 907 C CA . TYR A 1 114 ? -9.775 -6.692 -1.169 1.00 96.31 114 TYR A CA 1
ATOM 908 C C . TYR A 1 114 ? -10.136 -6.206 -2.573 1.00 96.31 114 TYR A C 1
ATOM 910 O O . TYR A 1 114 ? -11.251 -6.444 -3.037 1.00 96.31 114 TYR A O 1
ATOM 918 N N . ILE A 1 115 ? -9.189 -5.578 -3.275 1.00 95.25 115 ILE A N 1
ATOM 919 C CA . ILE A 1 115 ? -9.299 -5.328 -4.717 1.00 95.25 115 ILE A CA 1
ATOM 920 C C . ILE A 1 115 ? -8.488 -6.355 -5.498 1.00 95.25 115 ILE A C 1
ATOM 922 O O . ILE A 1 115 ? -7.285 -6.536 -5.294 1.00 95.25 115 ILE A O 1
ATOM 926 N N . LEU A 1 116 ? -9.172 -7.019 -6.425 1.00 93.75 116 LEU A N 1
ATOM 927 C CA . LEU A 1 116 ? -8.591 -7.982 -7.346 1.00 93.75 116 LEU A CA 1
ATOM 928 C C . LEU A 1 116 ? -8.680 -7.428 -8.767 1.00 93.75 116 LEU A C 1
ATOM 930 O O . LEU A 1 116 ? -9.667 -6.806 -9.154 1.00 93.75 116 LEU A O 1
ATOM 934 N N . ARG A 1 117 ? -7.634 -7.674 -9.549 1.00 94.81 117 ARG A N 1
ATOM 935 C CA . ARG A 1 117 ? -7.556 -7.360 -10.975 1.00 94.81 117 ARG A CA 1
ATOM 936 C C . ARG A 1 117 ? -6.892 -8.530 -11.679 1.00 94.81 117 ARG A C 1
ATOM 938 O O . ARG A 1 117 ? -6.024 -9.154 -11.074 1.00 94.81 117 ARG A O 1
ATOM 945 N N . ASP A 1 118 ? -7.277 -8.797 -12.925 1.00 94.94 118 ASP A N 1
ATOM 946 C CA . ASP A 1 118 ? -6.663 -9.852 -13.735 1.00 94.94 118 ASP A CA 1
ATOM 947 C C . ASP A 1 118 ? -5.120 -9.795 -13.624 1.00 94.94 118 ASP A C 1
ATOM 949 O O . ASP A 1 118 ? -4.527 -8.727 -13.823 1.00 94.94 118 ASP A O 1
ATOM 953 N N . PRO A 1 119 ? -4.447 -10.902 -13.265 1.00 94.38 119 PRO A N 1
ATOM 954 C CA . PRO A 1 119 ? -3.004 -10.898 -13.040 1.00 94.38 119 PRO A CA 1
ATOM 955 C C . PRO A 1 119 ? -2.200 -10.524 -14.294 1.00 94.38 119 PRO A C 1
ATOM 957 O O . PRO A 1 119 ? -1.102 -9.983 -14.166 1.00 94.38 119 PRO A O 1
ATOM 960 N N . ARG A 1 120 ? -2.733 -10.759 -15.500 1.00 94.75 120 ARG A N 1
ATOM 961 C CA . ARG A 1 120 ? -2.091 -10.376 -16.770 1.00 94.75 120 ARG A CA 1
ATOM 962 C C . ARG A 1 120 ? -2.093 -8.860 -16.938 1.00 94.75 120 ARG A C 1
ATOM 964 O O . ARG A 1 120 ? -1.065 -8.268 -17.253 1.00 94.75 120 ARG A O 1
ATOM 971 N N . ASP A 1 121 ? -3.215 -8.226 -16.622 1.00 96.56 121 ASP A N 1
ATOM 972 C CA . ASP A 1 121 ? -3.350 -6.770 -16.599 1.00 96.56 121 ASP A CA 1
ATOM 973 C C . ASP A 1 121 ? -2.425 -6.118 -15.564 1.00 96.56 121 ASP A C 1
ATOM 975 O O . ASP A 1 121 ? -1.811 -5.075 -15.817 1.00 96.56 121 ASP A O 1
ATOM 979 N N . VAL A 1 122 ? -2.328 -6.725 -14.376 1.00 95.69 122 VAL A N 1
ATOM 980 C CA . VAL A 1 122 ? -1.405 -6.277 -13.326 1.00 95.69 122 VAL A CA 1
ATOM 981 C C . VAL A 1 122 ? 0.039 -6.380 -13.816 1.00 95.69 122 VAL A C 1
ATOM 983 O O . VAL A 1 122 ? 0.795 -5.425 -13.634 1.00 95.69 122 VAL A O 1
ATOM 986 N N . ALA A 1 123 ? 0.410 -7.478 -14.484 1.00 96.06 123 ALA A N 1
ATOM 987 C CA . ALA A 1 123 ? 1.746 -7.670 -15.043 1.00 96.06 123 ALA A CA 1
ATOM 988 C C . ALA A 1 123 ? 2.095 -6.599 -16.090 1.00 96.06 123 ALA A C 1
ATOM 990 O O . ALA A 1 123 ? 3.151 -5.976 -15.983 1.00 96.06 123 ALA A O 1
ATOM 991 N N . VAL A 1 124 ? 1.188 -6.305 -17.031 1.00 97.25 124 VAL A N 1
ATOM 992 C CA . VAL A 1 124 ? 1.363 -5.217 -18.014 1.00 97.25 124 VAL A CA 1
ATOM 993 C C . VAL A 1 124 ? 1.527 -3.867 -17.307 1.00 97.25 124 VAL A C 1
ATOM 995 O O . VAL A 1 124 ? 2.465 -3.116 -17.577 1.00 97.25 124 VAL A O 1
ATOM 998 N N . SER A 1 125 ? 0.657 -3.555 -16.342 1.00 96.75 125 SER A N 1
ATOM 999 C CA . SER A 1 125 ? 0.715 -2.291 -15.598 1.00 96.75 125 SER A CA 1
ATOM 1000 C C . SER A 1 125 ? 2.010 -2.134 -14.792 1.00 96.75 125 SER A C 1
ATOM 1002 O O . SER A 1 125 ? 2.556 -1.030 -14.706 1.00 96.75 125 SER A O 1
ATOM 1004 N N . LEU A 1 126 ? 2.515 -3.221 -14.204 1.00 95.50 126 LEU A N 1
ATOM 1005 C CA . LEU A 1 126 ? 3.783 -3.231 -13.481 1.00 95.50 126 LEU A CA 1
ATOM 1006 C C . LEU A 1 126 ? 4.974 -3.079 -14.431 1.00 95.50 126 LEU A C 1
ATOM 1008 O O . LEU A 1 126 ? 5.895 -2.324 -14.120 1.00 95.50 126 LEU A O 1
ATOM 1012 N N . ALA A 1 127 ? 4.932 -3.728 -15.597 1.00 96.69 127 ALA A N 1
ATOM 1013 C CA . ALA A 1 127 ? 5.954 -3.583 -16.623 1.00 96.69 127 ALA A CA 1
ATOM 1014 C C . ALA A 1 127 ? 6.094 -2.120 -17.055 1.00 96.69 127 ALA A C 1
ATOM 1016 O O . ALA A 1 127 ? 7.196 -1.591 -17.041 1.00 96.69 127 ALA A O 1
ATOM 1017 N N . HIS A 1 128 ? 4.994 -1.410 -17.318 1.00 97.50 128 HIS A N 1
ATOM 1018 C CA . HIS A 1 128 ? 5.059 0.029 -17.601 1.00 97.50 128 HIS A CA 1
ATOM 1019 C C . HIS A 1 128 ? 5.550 0.851 -16.403 1.00 97.50 128 HIS A C 1
ATOM 1021 O O . HIS A 1 128 ? 6.376 1.750 -16.566 1.00 97.50 128 HIS A O 1
ATOM 1027 N N . PHE A 1 129 ? 5.087 0.535 -15.188 1.00 95.75 129 PHE A N 1
ATOM 1028 C CA . PHE A 1 129 ? 5.532 1.225 -13.976 1.00 95.75 129 PHE A CA 1
ATOM 1029 C C . PHE A 1 129 ? 7.050 1.147 -13.785 1.00 95.75 129 PHE A C 1
ATOM 1031 O O . PHE A 1 129 ? 7.672 2.135 -13.389 1.00 95.75 129 PHE A O 1
ATOM 1038 N N . ARG A 1 130 ? 7.658 0.009 -14.134 1.00 95.62 130 ARG A N 1
ATOM 1039 C CA . ARG A 1 130 ? 9.094 -0.236 -13.982 1.00 95.62 130 ARG A CA 1
ATOM 1040 C C . ARG A 1 130 ? 9.980 0.741 -14.756 1.00 95.62 130 ARG A C 1
ATOM 1042 O O . ARG A 1 130 ? 11.125 0.969 -14.375 1.00 95.62 130 ARG A O 1
ATOM 1049 N N . PHE A 1 131 ? 9.435 1.344 -15.809 1.00 96.31 131 PHE A N 1
ATOM 1050 C CA . PHE A 1 131 ? 10.134 2.281 -16.687 1.00 96.31 131 PHE A CA 1
ATOM 1051 C C . PHE A 1 131 ? 9.803 3.749 -16.383 1.00 96.31 131 PHE A C 1
ATOM 1053 O O . PHE A 1 131 ? 10.287 4.641 -17.077 1.00 96.31 131 PHE A O 1
ATOM 1060 N N . THR A 1 132 ? 9.026 4.026 -15.330 1.00 95.50 132 THR A N 1
ATOM 1061 C CA . THR A 1 132 ? 8.789 5.398 -14.853 1.00 95.50 132 THR A CA 1
ATOM 1062 C C . THR A 1 132 ? 10.061 6.009 -14.245 1.00 95.50 132 THR A C 1
ATOM 1064 O O . THR A 1 132 ? 10.892 5.270 -13.705 1.00 95.50 132 THR A O 1
ATOM 1067 N N . PRO A 1 133 ? 10.217 7.350 -14.256 1.00 95.00 133 PRO A N 1
ATOM 1068 C CA . PRO A 1 133 ? 11.347 8.014 -13.599 1.00 95.00 133 PRO A CA 1
ATOM 1069 C C . PRO A 1 133 ? 11.473 7.652 -12.116 1.00 95.00 133 PRO A C 1
ATOM 1071 O O . PRO A 1 133 ? 12.574 7.389 -11.639 1.00 95.00 133 PRO A O 1
ATOM 1074 N N . TYR A 1 134 ? 10.340 7.563 -11.410 1.00 94.44 134 TYR A N 1
ATOM 1075 C CA . TYR A 1 134 ? 10.290 7.115 -10.020 1.00 94.44 134 TYR A CA 1
ATOM 1076 C C . TYR A 1 134 ? 10.890 5.714 -9.860 1.00 94.44 134 TYR A C 1
ATOM 1078 O O . TYR A 1 134 ? 11.826 5.521 -9.086 1.00 94.44 134 TYR A O 1
ATOM 1086 N N . SER A 1 135 ? 10.392 4.732 -10.626 1.00 94.50 135 SER A N 1
ATOM 1087 C CA . SER A 1 135 ? 10.824 3.344 -10.449 1.00 94.50 135 SER A CA 1
ATOM 1088 C C . SER A 1 135 ? 12.298 3.150 -10.801 1.00 94.50 135 SER A C 1
ATOM 1090 O O . SER A 1 135 ? 13.016 2.452 -10.091 1.00 94.50 135 SER A O 1
ATOM 1092 N N . ARG A 1 136 ? 12.779 3.836 -11.842 1.00 93.75 136 ARG A N 1
ATOM 1093 C CA . ARG A 1 136 ? 14.199 3.839 -12.221 1.00 93.75 136 ARG A CA 1
ATOM 1094 C C . ARG A 1 136 ? 15.109 4.474 -11.170 1.00 93.75 136 ARG A C 1
ATOM 1096 O O . ARG A 1 136 ? 16.271 4.094 -11.089 1.00 93.75 136 ARG A O 1
ATOM 1103 N N . ARG A 1 137 ? 14.604 5.433 -10.388 1.00 94.12 137 ARG A N 1
ATOM 1104 C CA . ARG A 1 137 ? 15.371 6.102 -9.331 1.00 94.12 137 ARG A CA 1
ATOM 1105 C C . ARG A 1 137 ? 15.450 5.277 -8.046 1.00 94.12 137 ARG A C 1
ATOM 1107 O O . ARG A 1 137 ? 16.485 5.306 -7.391 1.00 94.12 137 ARG A O 1
ATOM 1114 N N . PHE A 1 138 ? 14.372 4.584 -7.679 1.00 93.19 138 PHE A N 1
ATOM 1115 C CA . PHE A 1 138 ? 14.226 4.008 -6.333 1.00 93.19 138 PHE A CA 1
ATOM 1116 C C . PHE A 1 138 ? 14.176 2.482 -6.268 1.00 93.19 138 PHE A C 1
ATOM 1118 O O . PHE A 1 138 ? 14.330 1.916 -5.191 1.00 93.19 138 PHE A O 1
ATOM 1125 N N . HIS A 1 139 ? 13.989 1.796 -7.392 1.00 89.25 139 HIS A N 1
ATOM 1126 C CA . HIS A 1 139 ? 14.009 0.338 -7.442 1.00 89.25 139 HIS A CA 1
ATOM 1127 C C . HIS A 1 139 ? 15.245 -0.158 -8.190 1.00 89.25 139 HIS A C 1
ATOM 1129 O O . HIS A 1 139 ? 15.815 0.555 -9.014 1.00 89.25 139 HIS A O 1
ATOM 1135 N N . SER A 1 140 ? 15.631 -1.414 -7.949 1.00 88.50 140 SER A N 1
ATOM 1136 C CA . SER A 1 140 ? 16.824 -2.020 -8.555 1.00 88.50 140 SER A CA 1
ATOM 1137 C C . SER A 1 140 ? 16.829 -1.882 -10.083 1.00 88.50 140 SER A C 1
ATOM 1139 O O . SER A 1 140 ? 15.764 -1.821 -10.685 1.00 88.50 140 SER A O 1
ATOM 1141 N N . PRO A 1 141 ? 17.971 -1.871 -10.768 1.00 89.31 141 PRO A N 1
ATOM 1142 C CA . PRO A 1 141 ? 17.975 -1.896 -12.227 1.00 89.31 141 PRO A CA 1
ATOM 1143 C C . PRO A 1 141 ? 17.326 -3.175 -12.783 1.00 89.31 141 PRO A C 1
ATOM 1145 O O . PRO A 1 141 ? 17.280 -4.209 -12.115 1.00 89.31 141 PRO A O 1
ATOM 1148 N N . THR A 1 142 ? 16.819 -3.111 -14.012 1.00 92.38 142 THR A N 1
ATOM 1149 C CA . THR A 1 142 ? 16.438 -4.288 -14.804 1.00 92.38 142 THR A CA 1
ATOM 1150 C C . THR A 1 142 ? 17.312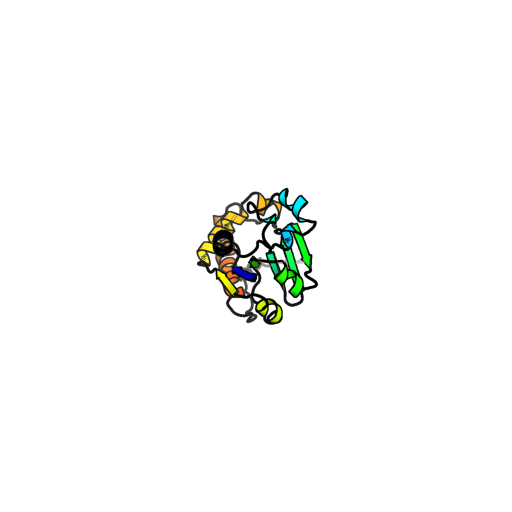 -4.341 -16.052 1.00 92.38 142 THR A C 1
ATOM 1152 O O . THR A 1 142 ? 17.728 -3.297 -16.547 1.00 92.38 142 THR A O 1
ATOM 1155 N N . SER A 1 143 ? 17.610 -5.547 -16.540 1.00 94.94 143 SER A N 1
ATOM 1156 C CA . SER A 1 143 ? 18.299 -5.749 -17.819 1.00 94.94 143 SER A CA 1
ATOM 1157 C C . SER A 1 143 ? 17.430 -5.381 -19.021 1.00 94.94 143 SER A C 1
ATOM 1159 O O . SER A 1 143 ? 17.971 -5.101 -20.084 1.00 94.94 143 SER A O 1
ATOM 1161 N N . ALA A 1 144 ? 16.104 -5.376 -18.860 1.00 96.69 144 ALA A N 1
ATOM 1162 C CA . ALA A 1 144 ? 15.180 -5.031 -19.927 1.00 96.69 144 ALA A CA 1
ATOM 1163 C C . ALA A 1 144 ? 15.258 -3.541 -20.283 1.00 96.69 144 ALA A C 1
ATOM 1165 O O . ALA A 1 144 ? 15.287 -2.664 -19.416 1.00 96.69 144 ALA A O 1
ATOM 1166 N N . THR A 1 145 ? 15.215 -3.248 -21.577 1.00 96.69 145 THR A N 1
ATOM 1167 C CA . THR A 1 145 ? 15.278 -1.886 -22.122 1.00 96.69 145 THR A CA 1
ATOM 1168 C C . THR A 1 145 ? 13.898 -1.297 -22.409 1.00 96.69 145 THR A C 1
ATOM 1170 O O . THR A 1 145 ? 13.742 -0.073 -22.449 1.00 96.69 145 THR A O 1
ATOM 1173 N N . THR A 1 146 ? 12.876 -2.153 -22.522 1.00 97.69 146 THR A N 1
ATOM 1174 C CA . THR A 1 146 ? 11.479 -1.761 -22.754 1.00 97.69 146 THR A CA 1
ATOM 1175 C C . THR A 1 146 ? 10.508 -2.482 -21.806 1.00 97.69 146 THR A C 1
ATOM 1177 O O . THR A 1 146 ? 10.817 -3.575 -21.323 1.00 97.69 146 THR A O 1
ATOM 1180 N N . PRO A 1 147 ? 9.303 -1.922 -21.554 1.00 97.75 147 PRO A N 1
ATOM 1181 C CA . PRO A 1 147 ? 8.253 -2.615 -20.806 1.00 97.75 147 PRO A CA 1
ATOM 1182 C C . PRO A 1 147 ? 7.870 -3.974 -21.401 1.00 97.75 147 PRO A C 1
ATOM 1184 O O . PRO A 1 147 ? 7.655 -4.916 -20.645 1.00 97.75 147 PRO A O 1
ATOM 1187 N N . GLN A 1 148 ? 7.813 -4.087 -22.734 1.00 98.19 148 GLN A N 1
ATOM 1188 C CA . GLN A 1 148 ? 7.483 -5.348 -23.403 1.00 98.19 148 GLN A CA 1
ATOM 1189 C C . GLN A 1 148 ? 8.553 -6.406 -23.130 1.00 98.19 148 GLN A C 1
ATOM 1191 O O . GLN A 1 148 ? 8.227 -7.496 -22.679 1.00 98.19 148 GLN A O 1
ATOM 1196 N N . GLU A 1 149 ? 9.830 -6.052 -23.290 1.00 98.06 149 GLU A N 1
ATOM 1197 C CA . GLU A 1 149 ? 10.943 -6.957 -22.995 1.00 98.06 149 GLU A CA 1
ATOM 1198 C C . GLU A 1 149 ? 10.933 -7.405 -21.520 1.00 98.06 149 GLU A C 1
ATOM 1200 O O . GLU A 1 149 ? 11.126 -8.582 -21.217 1.00 98.06 149 GLU A O 1
ATOM 1205 N N . TYR A 1 150 ? 10.643 -6.487 -20.589 1.00 97.44 150 TYR A N 1
ATOM 1206 C CA . TYR A 1 150 ? 10.495 -6.822 -19.171 1.00 97.44 150 TYR A CA 1
ATOM 1207 C C . TYR A 1 150 ? 9.336 -7.792 -18.931 1.00 97.44 150 TYR A C 1
ATOM 1209 O O . TYR A 1 150 ? 9.477 -8.736 -18.151 1.00 97.44 150 TYR A O 1
ATOM 1217 N N . LEU A 1 151 ? 8.193 -7.564 -19.583 1.00 96.88 151 LEU A N 1
ATOM 1218 C CA . LEU A 1 151 ? 7.029 -8.433 -19.481 1.00 96.88 151 LEU A CA 1
ATOM 1219 C C . LEU A 1 151 ? 7.348 -9.832 -20.012 1.00 96.88 151 LEU A C 1
ATOM 1221 O O . LEU A 1 151 ? 7.104 -10.799 -19.299 1.00 96.88 151 LEU A O 1
ATOM 1225 N N . ASP A 1 152 ? 7.962 -9.943 -21.188 1.00 97.25 152 ASP A N 1
ATOM 1226 C CA . ASP A 1 152 ? 8.328 -11.225 -21.803 1.00 97.25 152 ASP A CA 1
ATOM 1227 C C . ASP A 1 152 ? 9.279 -12.033 -20.905 1.00 97.25 152 ASP A C 1
ATOM 1229 O O . ASP A 1 152 ? 9.105 -13.238 -20.723 1.00 97.25 152 ASP A O 1
ATOM 1233 N N . GLN A 1 153 ? 10.241 -11.360 -20.264 1.00 96.50 153 GLN A N 1
ATOM 1234 C CA . GLN A 1 153 ? 11.193 -11.983 -19.337 1.00 96.50 153 GLN A CA 1
ATOM 1235 C C . GLN A 1 153 ? 10.559 -12.418 -18.004 1.00 96.50 153 GLN A C 1
ATOM 1237 O O . GLN A 1 153 ? 11.079 -13.319 -17.344 1.00 96.50 153 GLN A O 1
ATOM 1242 N N . ASN A 1 154 ? 9.471 -11.771 -17.566 1.00 95.31 154 ASN A N 1
ATOM 1243 C CA . ASN A 1 154 ? 8.974 -11.894 -16.191 1.00 95.31 154 ASN A CA 1
ATOM 1244 C C . ASN A 1 154 ? 7.511 -12.340 -16.066 1.00 95.31 154 ASN A C 1
ATOM 1246 O O . ASN A 1 154 ? 7.060 -12.543 -14.940 1.00 95.31 154 ASN A O 1
ATOM 1250 N N . LEU A 1 155 ? 6.7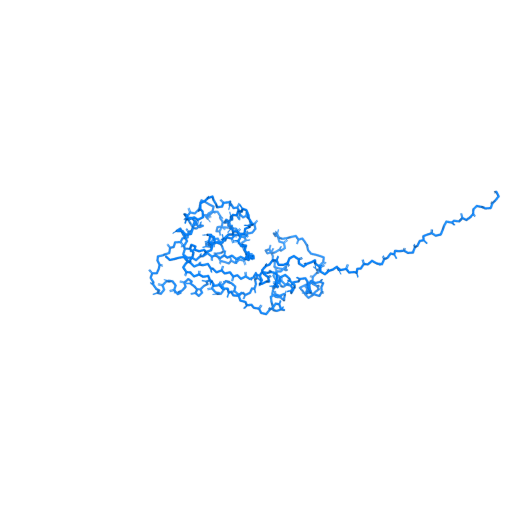60 -12.523 -17.157 1.00 94.62 155 LEU A N 1
ATOM 1251 C CA . LEU A 1 155 ? 5.308 -12.757 -17.124 1.00 94.62 155 LEU A CA 1
ATOM 1252 C C . LEU A 1 155 ? 4.908 -13.894 -16.172 1.00 94.62 155 LEU A C 1
ATOM 1254 O O . LEU A 1 155 ? 4.017 -13.717 -15.338 1.00 94.62 155 LEU A O 1
ATOM 1258 N N . SER A 1 156 ? 5.598 -15.035 -16.241 1.00 92.81 156 SER A N 1
ATOM 1259 C CA . SER A 1 156 ? 5.349 -16.181 -15.357 1.00 92.81 156 SER A CA 1
ATOM 1260 C C . SER A 1 156 ? 5.562 -15.834 -13.881 1.00 92.81 156 SER A C 1
ATOM 1262 O O . SER A 1 156 ? 4.743 -16.187 -13.038 1.00 92.81 156 SER A O 1
ATOM 1264 N N . ASN A 1 157 ? 6.618 -15.083 -13.558 1.00 91.44 157 ASN A N 1
ATOM 1265 C CA . ASN A 1 157 ? 6.904 -14.661 -12.185 1.00 91.44 157 ASN A CA 1
ATOM 1266 C C . ASN A 1 157 ? 5.879 -13.636 -11.684 1.00 91.44 157 ASN A C 1
ATOM 1268 O O . ASN A 1 157 ? 5.405 -13.737 -10.553 1.00 91.44 157 ASN A O 1
ATOM 1272 N N . LEU A 1 158 ? 5.513 -12.665 -12.527 1.00 91.12 158 LEU A N 1
ATOM 1273 C CA . LEU A 1 158 ? 4.560 -11.607 -12.186 1.00 91.12 158 LEU A CA 1
ATOM 1274 C C . LEU A 1 158 ? 3.157 -12.163 -11.937 1.00 91.12 158 LEU A C 1
ATOM 1276 O O . LEU A 1 158 ? 2.493 -11.772 -10.978 1.00 91.12 158 LEU A O 1
ATOM 1280 N N . THR A 1 159 ? 2.720 -13.106 -12.769 1.00 89.69 159 THR A N 1
ATOM 1281 C CA . THR A 1 159 ? 1.421 -13.769 -12.605 1.00 89.69 159 THR A CA 1
ATOM 1282 C C . THR A 1 159 ? 1.419 -14.723 -11.411 1.00 89.69 159 THR A C 1
ATOM 1284 O O . THR A 1 159 ? 0.445 -14.748 -10.660 1.00 89.69 159 THR A O 1
ATOM 1287 N N . TRP A 1 160 ? 2.522 -15.436 -11.154 1.00 84.94 160 TRP A N 1
ATOM 1288 C CA . TRP A 1 160 ? 2.647 -16.299 -9.976 1.00 84.94 160 TRP A CA 1
ATOM 1289 C C . TRP A 1 160 ? 2.642 -15.511 -8.659 1.00 84.94 160 TRP A C 1
ATOM 1291 O O . TRP A 1 160 ? 1.985 -15.917 -7.699 1.00 84.94 160 TRP A O 1
ATOM 1301 N N . TYR A 1 161 ? 3.303 -14.346 -8.616 1.00 79.12 161 TYR A N 1
ATOM 1302 C CA . TYR A 1 161 ? 3.290 -13.462 -7.445 1.00 79.12 161 TYR A CA 1
ATOM 1303 C C . TYR A 1 161 ? 1.867 -13.075 -7.026 1.00 79.12 161 TYR A C 1
ATOM 1305 O O . TYR A 1 161 ? 1.594 -12.944 -5.838 1.00 79.12 161 TYR A O 1
ATOM 1313 N N . TRP A 1 162 ? 0.942 -12.951 -7.978 1.00 78.94 162 TRP A N 1
ATOM 1314 C CA . TRP A 1 162 ? -0.455 -12.607 -7.714 1.00 78.94 162 TRP A CA 1
ATOM 1315 C C . TRP A 1 162 ? -1.244 -13.729 -7.013 1.00 78.94 162 TRP A C 1
ATOM 1317 O O . TRP A 1 162 ? -2.167 -13.459 -6.247 1.00 78.94 162 TRP A O 1
ATOM 1327 N N . VAL A 1 163 ? -0.863 -14.993 -7.223 1.00 75.44 163 VAL A N 1
ATOM 1328 C CA . VAL A 1 163 ? -1.498 -16.156 -6.573 1.00 75.44 163 VAL A CA 1
ATOM 1329 C C . VAL A 1 163 ? -1.078 -16.265 -5.102 1.00 75.44 163 VAL A C 1
ATOM 1331 O O . VAL A 1 163 ? -1.852 -16.701 -4.254 1.00 75.44 163 VAL A O 1
ATOM 1334 N N . ARG A 1 164 ? 0.133 -15.812 -4.764 1.00 68.75 164 ARG A N 1
ATOM 1335 C CA . ARG A 1 164 ? 0.728 -15.973 -3.429 1.00 68.75 164 ARG A CA 1
ATOM 1336 C C . ARG A 1 164 ? -0.097 -15.351 -2.282 1.00 68.75 164 ARG A C 1
ATOM 1338 O O . ARG A 1 164 ? -0.264 -16.026 -1.266 1.00 68.75 164 ARG A O 1
ATOM 1345 N N . PRO A 1 165 ? -0.630 -14.116 -2.408 1.00 59.62 165 PRO A N 1
ATOM 1346 C CA . PRO A 1 165 ? -1.483 -13.506 -1.387 1.00 59.62 165 PRO A CA 1
ATOM 1347 C C . PRO A 1 165 ? -2.836 -14.200 -1.201 1.00 59.62 165 PRO A C 1
ATOM 1349 O O . PRO A 1 165 ? -3.398 -14.123 -0.113 1.00 59.62 165 PRO A O 1
ATOM 1352 N N . THR A 1 166 ? -3.364 -14.868 -2.235 1.00 54.19 166 THR A N 1
ATOM 1353 C CA . THR A 1 166 ? -4.694 -15.507 -2.197 1.00 54.19 166 THR A CA 1
ATOM 1354 C C . THR A 1 166 ? -4.642 -16.965 -1.738 1.00 54.19 166 THR A C 1
ATOM 1356 O O . THR A 1 166 ? -5.629 -17.480 -1.221 1.00 54.19 166 THR A O 1
ATOM 1359 N N . SER A 1 167 ? -3.492 -17.635 -1.860 1.00 53.81 167 SER A N 1
ATOM 1360 C CA . SER A 1 167 ? -3.352 -19.069 -1.583 1.00 53.81 167 SER A CA 1
ATOM 1361 C C . SER A 1 167 ? -2.989 -19.430 -0.133 1.00 53.81 167 SER A C 1
ATOM 1363 O O . SER A 1 167 ? -2.601 -20.570 0.125 1.00 53.81 167 SER A O 1
ATOM 1365 N N . GLY A 1 168 ? -3.053 -18.486 0.814 1.00 50.62 168 GLY A N 1
ATOM 1366 C CA . GLY A 1 168 ? -2.884 -18.777 2.246 1.00 50.62 168 GLY A CA 1
ATOM 1367 C C . GLY A 1 168 ? -1.541 -19.416 2.626 1.00 50.62 168 GLY A C 1
ATOM 1368 O O . GLY A 1 168 ? -1.484 -20.231 3.541 1.00 50.62 168 GLY A O 1
ATOM 1369 N N . GLY A 1 169 ? -0.454 -19.093 1.918 1.00 46.66 169 GLY A N 1
ATOM 1370 C CA . GLY A 1 169 ? 0.890 -19.482 2.354 1.00 46.66 169 GLY A CA 1
ATOM 1371 C C . GLY A 1 169 ? 1.192 -20.985 2.344 1.00 46.66 169 GLY A C 1
ATOM 1372 O O . GLY A 1 169 ? 2.052 -21.428 3.104 1.00 46.66 169 GLY A O 1
ATOM 1373 N N . ARG A 1 170 ? 0.585 -21.794 1.463 1.00 43.97 170 ARG A N 1
ATOM 1374 C CA . ARG A 1 170 ? 1.220 -23.080 1.134 1.00 43.97 170 ARG A CA 1
ATOM 1375 C C . ARG A 1 170 ? 2.523 -22.791 0.393 1.00 43.97 170 ARG A C 1
ATOM 1377 O O . ARG A 1 170 ? 2.511 -22.361 -0.755 1.00 43.97 170 ARG A O 1
ATOM 1384 N N . SER A 1 171 ? 3.636 -22.997 1.093 1.00 47.06 171 SER A N 1
ATOM 1385 C CA . SER A 1 171 ? 5.014 -23.013 0.596 1.00 47.06 171 SER A CA 1
ATOM 1386 C C . SER A 1 171 ? 5.172 -24.033 -0.547 1.00 47.06 171 SER A C 1
ATOM 1388 O O . SER A 1 171 ? 5.728 -25.115 -0.374 1.00 47.06 171 SER A O 1
ATOM 1390 N N . GLY A 1 172 ? 4.641 -23.716 -1.724 1.00 44.94 172 GLY A N 1
ATOM 1391 C CA . GLY A 1 172 ? 4.963 -24.394 -2.968 1.00 44.94 172 GLY A CA 1
ATOM 1392 C C . GLY A 1 172 ? 6.272 -23.822 -3.488 1.00 44.94 172 GLY A C 1
ATOM 1393 O O . GLY A 1 172 ? 6.380 -22.613 -3.690 1.00 44.94 172 GLY A O 1
ATOM 1394 N N . SER A 1 173 ? 7.271 -24.685 -3.658 1.00 42.88 173 SER A N 1
ATOM 1395 C CA . SER A 1 173 ? 8.548 -24.381 -4.303 1.00 42.88 173 SER A CA 1
ATOM 1396 C C . SER A 1 173 ? 8.344 -23.536 -5.563 1.00 42.88 173 SER A C 1
ATOM 1398 O O . SER A 1 173 ? 7.543 -23.920 -6.418 1.00 42.88 173 SER A O 1
ATOM 1400 N N . SER A 1 174 ? 9.078 -22.422 -5.691 1.00 44.59 174 SER A N 1
ATOM 1401 C CA . SER A 1 174 ? 9.122 -21.643 -6.934 1.00 44.59 174 SER A CA 1
ATOM 1402 C C . SER A 1 174 ? 9.336 -22.567 -8.137 1.00 44.59 174 SER A C 1
ATOM 1404 O O . SER A 1 174 ? 10.148 -23.496 -8.037 1.00 44.59 174 SER A O 1
ATOM 1406 N N . PRO A 1 175 ? 8.669 -22.323 -9.278 1.00 46.59 175 PRO A N 1
ATOM 1407 C CA . PRO A 1 175 ? 8.994 -23.026 -10.509 1.00 46.59 175 PRO A CA 1
ATOM 1408 C C . PRO A 1 175 ? 10.479 -22.799 -10.813 1.00 46.59 175 PRO A C 1
ATOM 1410 O O . PRO A 1 175 ? 10.924 -21.667 -10.997 1.00 46.59 175 PRO A O 1
ATOM 1413 N N . ARG A 1 176 ? 11.267 -23.880 -10.788 1.00 38.75 176 ARG A N 1
ATOM 1414 C CA . ARG A 1 176 ? 12.680 -23.846 -11.173 1.00 38.75 176 ARG A CA 1
ATOM 1415 C C . ARG A 1 176 ? 12.755 -23.363 -12.618 1.00 38.75 176 ARG A C 1
ATOM 1417 O O . ARG A 1 176 ? 12.284 -24.051 -13.518 1.00 38.75 176 ARG A O 1
ATOM 1424 N N . THR A 1 177 ? 13.369 -22.209 -12.842 1.00 38.50 177 THR A N 1
ATOM 1425 C CA . THR A 1 177 ? 13.805 -21.788 -14.172 1.00 38.50 177 THR A CA 1
ATOM 1426 C C . THR A 1 177 ? 14.935 -22.717 -14.610 1.00 38.50 177 THR A C 1
ATOM 1428 O O . THR A 1 177 ? 16.078 -22.602 -14.175 1.00 38.50 177 THR A O 1
ATOM 1431 N N . SER A 1 178 ? 14.606 -23.714 -15.429 1.00 40.03 178 SER A N 1
ATOM 1432 C CA . SER A 1 178 ? 15.590 -24.599 -16.042 1.00 40.03 178 SER A CA 1
ATOM 1433 C C . SER A 1 178 ? 16.264 -23.886 -17.214 1.00 40.03 178 SER A C 1
ATOM 1435 O O . SER A 1 178 ? 15.808 -23.976 -18.350 1.00 40.03 178 SER A O 1
ATOM 1437 N N . THR A 1 179 ? 17.373 -23.205 -16.948 1.00 42.94 179 THR A N 1
ATOM 1438 C CA . THR A 1 179 ? 18.370 -22.872 -17.974 1.00 42.94 179 THR A CA 1
ATOM 1439 C C . THR A 1 179 ? 19.741 -23.275 -17.453 1.00 42.94 179 THR A C 1
ATOM 1441 O O . THR A 1 179 ? 20.449 -22.485 -16.836 1.00 42.94 179 THR A O 1
ATOM 1444 N N . SER A 1 180 ? 20.085 -24.545 -17.667 1.00 34.62 180 SER A N 1
ATOM 1445 C CA . SER A 1 180 ? 21.439 -25.074 -17.509 1.00 34.62 180 SER A CA 1
ATOM 1446 C C . SER A 1 180 ? 21.910 -25.552 -18.876 1.00 34.62 180 SER A C 1
ATOM 1448 O O . SER A 1 180 ? 21.818 -26.734 -19.200 1.00 34.62 180 SER A O 1
ATOM 1450 N N . THR A 1 181 ? 22.398 -24.626 -19.693 1.00 40.25 181 THR A N 1
ATOM 1451 C CA . THR A 1 181 ? 23.306 -24.950 -20.793 1.00 40.25 181 THR A CA 1
ATOM 1452 C C . THR A 1 181 ? 24.707 -24.990 -20.197 1.00 40.25 181 THR A C 1
ATOM 1454 O O . THR A 1 181 ? 25.329 -23.957 -19.958 1.00 40.25 181 THR A O 1
ATOM 1457 N N . SER A 1 182 ? 25.186 -26.192 -19.887 1.00 35.78 182 SER A N 1
ATOM 1458 C CA . SER A 1 182 ? 26.595 -26.403 -19.561 1.00 35.78 182 SER A CA 1
ATOM 1459 C C . SER A 1 182 ? 27.438 -26.170 -20.824 1.00 35.78 182 SER A C 1
ATOM 1461 O O . SER A 1 182 ? 27.061 -26.661 -21.891 1.00 35.78 182 SER A O 1
ATOM 1463 N N . PRO A 1 183 ? 28.562 -25.439 -20.747 1.00 38.16 183 PRO A N 1
ATOM 1464 C CA . PRO A 1 183 ? 29.492 -25.329 -21.864 1.00 38.16 183 PRO A CA 1
ATOM 1465 C C . PRO A 1 183 ? 30.227 -26.666 -22.092 1.00 38.16 183 PRO A C 1
ATOM 1467 O O . PRO A 1 183 ? 30.400 -27.438 -21.142 1.00 38.16 183 PRO A O 1
ATOM 1470 N N . PRO A 1 184 ? 30.668 -26.964 -23.329 1.00 40.34 184 PRO A N 1
ATOM 1471 C CA . PRO A 1 184 ? 31.396 -28.190 -23.628 1.00 40.34 184 PRO A CA 1
ATOM 1472 C C . PRO A 1 184 ? 32.766 -28.196 -22.939 1.00 40.34 184 PRO A C 1
ATOM 1474 O O . PRO A 1 184 ? 33.464 -27.184 -22.884 1.00 40.34 184 PRO A O 1
ATOM 1477 N N . ALA A 1 185 ? 33.140 -29.362 -22.412 1.00 43.47 185 ALA A N 1
ATOM 1478 C CA . ALA A 1 185 ? 34.419 -29.594 -21.759 1.00 43.47 185 ALA A CA 1
ATOM 1479 C C . ALA A 1 185 ? 35.587 -29.376 -22.737 1.00 43.47 185 ALA A C 1
ATOM 1481 O O . ALA A 1 185 ? 35.616 -29.947 -23.827 1.00 43.47 185 ALA A O 1
ATOM 1482 N N . ALA A 1 186 ? 36.565 -28.570 -22.322 1.00 41.53 186 ALA A N 1
ATOM 1483 C CA . ALA A 1 186 ? 37.822 -28.402 -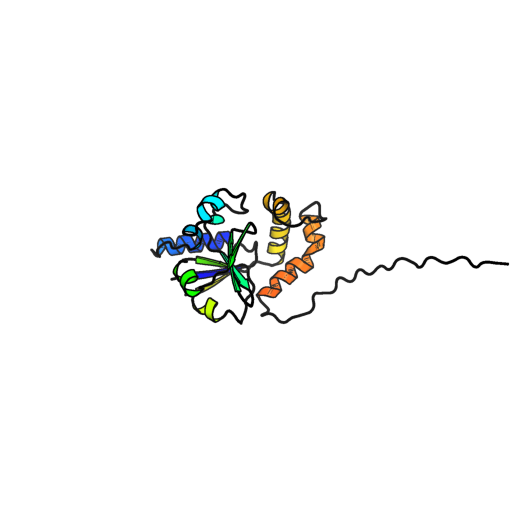23.034 1.00 41.53 186 ALA A CA 1
ATOM 1484 C C . ALA A 1 186 ? 38.645 -29.700 -22.960 1.00 41.53 186 ALA A C 1
ATOM 1486 O O . ALA A 1 186 ? 39.001 -30.171 -21.880 1.00 41.53 186 ALA A O 1
ATOM 1487 N N . SER A 1 187 ? 38.948 -30.277 -24.120 1.00 47.91 187 SER A N 1
ATOM 1488 C CA . SER A 1 187 ? 39.844 -31.421 -24.279 1.00 47.91 187 SER A CA 1
ATOM 1489 C C . SER A 1 187 ? 41.296 -31.018 -24.011 1.00 47.91 187 SER A C 1
ATOM 1491 O O . SER A 1 187 ? 41.843 -30.154 -24.696 1.00 47.91 187 SER A O 1
ATOM 1493 N N . THR A 1 188 ? 41.930 -31.664 -23.036 1.00 47.44 188 THR A N 1
ATOM 1494 C CA . THR A 1 188 ? 43.362 -31.537 -22.731 1.00 47.44 188 THR A CA 1
ATOM 1495 C C . THR A 1 188 ? 44.195 -32.301 -23.775 1.00 47.44 188 THR A C 1
ATOM 1497 O O . THR A 1 188 ? 43.833 -33.432 -24.113 1.00 47.44 188 THR A O 1
ATOM 1500 N N . PRO A 1 189 ? 45.309 -31.751 -24.295 1.00 48.38 189 PRO A N 1
ATOM 1501 C CA . PRO A 1 189 ? 46.165 -32.473 -25.231 1.00 48.38 189 PRO A CA 1
ATOM 1502 C C . PRO A 1 189 ? 46.993 -33.543 -24.502 1.00 48.38 189 PRO A C 1
ATOM 1504 O O . PRO A 1 189 ? 47.565 -33.297 -23.441 1.00 48.38 189 PRO A O 1
ATOM 1507 N N . ARG A 1 190 ? 47.065 -34.743 -25.090 1.00 50.09 190 ARG A N 1
ATOM 1508 C CA . ARG A 1 190 ? 47.990 -35.805 -24.672 1.00 50.09 190 ARG A CA 1
ATOM 1509 C C . ARG A 1 190 ? 49.426 -35.381 -24.982 1.00 50.09 190 ARG A C 1
ATOM 1511 O O . ARG A 1 190 ? 49.740 -35.098 -26.134 1.00 50.09 190 ARG A O 1
ATOM 1518 N N . SER A 1 191 ? 50.291 -35.403 -23.973 1.00 50.81 191 SER A N 1
ATOM 1519 C CA . SER A 1 191 ? 51.741 -35.362 -24.150 1.00 50.81 191 SER A CA 1
ATOM 1520 C C . SER A 1 191 ? 52.220 -36.680 -24.761 1.00 50.81 191 SER A C 1
ATOM 1522 O O . SER A 1 191 ? 52.034 -37.747 -24.172 1.00 50.81 191 SER A O 1
ATOM 1524 N N . THR A 1 192 ? 52.842 -36.611 -25.929 1.00 60.25 192 THR A N 1
ATOM 1525 C CA . THR A 1 192 ? 53.736 -37.659 -26.424 1.00 60.25 192 THR A CA 1
ATOM 1526 C C . THR A 1 192 ? 55.169 -37.289 -26.071 1.00 60.25 192 THR A C 1
ATOM 1528 O O . THR A 1 192 ? 55.585 -36.183 -26.412 1.00 60.25 192 THR A O 1
ATOM 1531 N N . SER A 1 193 ? 55.858 -38.267 -25.464 1.00 61.69 193 SER A N 1
ATOM 1532 C CA . SER A 1 193 ? 57.314 -38.423 -25.260 1.00 61.69 193 SER A CA 1
ATOM 1533 C C . SER A 1 193 ? 58.052 -37.360 -24.454 1.00 61.69 193 SER A C 1
ATOM 1535 O O . SER A 1 193 ? 58.146 -36.212 -24.930 1.00 61.69 193 SER A O 1
#

Radius of gyration: 21.82 Å; chains: 1; bounding box: 78×56×46 Å

Sequence (193 aa):
MAVLQIGVPRSGNSWLHRILVLLHDLAGVPDRSFIAAHPIHEEARGWPLSLAGQADIDMVDIEPHALFCGISTLFREEITDPGRYVDSCRIVWSHSPYVERMNDFYRRFSAILYILRDPRDVAVSLAHFRFTPYSRRFHSPTSATTPQEYLDQNLSNLTWYWVRPTSGGRSGSSPRTSTSTSPPAASTPRSTS

Secondary structure (DSSP, 8-state):
--EEEEE-TTSSHHHHHHHHHHHHHHTTPPP--TGGGSTTHHHHTTS--SSTTGGGS-EEEE-SS-EEEEETTTEEEE-S-HHHHHHT-SEEEE-PPP-GGGHHHHTTSSEEEEE---HHHHHHHHHHHHTSHHHHHHS---S-SSHHHHHHHHHHHHHHHHHTTTTTT------------PPPPPPPPPPP-

pLDDT: mean 88.38, std 18.38, range [34.62, 98.69]